Protein AF-A0A7J4RY33-F1 (afdb_monomer_lite)

Sequence (271 aa):
MKLLEIKEVKAIPFYLWEKNADSIEDRLRKVPLKGLIDAKGAPVRVYSEAKIRLETLSPTQVRSLLYTPQPRVYRTLLDNVARLQELFTEAGFDNPLQLTQGYDYVAVVEDEGEELESDWTIIPPVVEENLLPVRGSLKGRIDYQRITRVKPPEITFNSALDEYDFGENHYSIPFPIICDGMHRVFSAFEANVPLNVTYITNVLQGYPYYAHPQPFNRTVVIPTREDAEKPEYAGTAKIHVFAKESEKKLYRLFPGGGIKSGDVRPDAKKT

Radius of gyration: 19.22 Å; chains: 1; bounding box: 59×43×49 Å

Secondary structure (DSSP, 8-state):
-EEEEEEEEEEE-SS-SSTT---HHHHHHHPPPTT-B-TTSPBP-TTTT-EEEEEEEPHHHHHHTTEES--EEEHHHHHHHHHHHHHHHHTTPPPTTS-SSEEEEEEEEEETTEEEEEEEEE-S-EEEEEEEE----TTS---HHHHH----SS----HHHHS----TT-SEEEEEEEEE-HHHHHHHHHHT--EEEEEEES--TT--SSPSPPP-EEPEEES-TTGGGSGGGGGG------SSTTTT--SS---TTSB-SS-PPPPPP--

Foldseek 3Di:
DAFDAKADKDWAAQDDPDPPGGHPLVVLQPQFQPPDADPVRHGDRQCVPKDKDKDKAALVRLQLQLQALQQEDAVVLLVRLVVVQVNCVVVPHDRLFADNTKIWIWIFDADPNDTDTAIFMRDFFAKEFDWAFQPDDPFQARPQCVQVVDDADDADADVVRVPDRRPPPDGTDTDIHGLGDVSSSVSCNVVSHMGIHTYIYPTDPPQDSAATHDRRHRRDYDHDPVSCPDPVNPRSDSDGPPPDPSHPQNQFDDDRSGTRPPDRPPPDPPD

Structure (mmCIF, N/CA/C/O backbone):
data_AF-A0A7J4RY33-F1
#
_entry.id   AF-A0A7J4RY33-F1
#
loop_
_atom_site.group_PDB
_atom_site.id
_atom_site.type_symbol
_atom_site.label_atom_id
_atom_site.label_alt_id
_atom_site.label_comp_id
_atom_site.label_asym_id
_atom_site.label_entity_id
_atom_site.label_seq_id
_atom_site.pdbx_PDB_ins_code
_atom_site.Cartn_x
_atom_site.Cartn_y
_atom_site.Cartn_z
_atom_site.occupancy
_atom_site.B_iso_or_equiv
_atom_site.auth_seq_id
_atom_site.auth_comp_id
_atom_site.auth_asym_id
_atom_site.auth_atom_id
_atom_site.pdbx_PDB_model_num
ATOM 1 N N . MET A 1 1 ? 13.835 9.348 -10.453 1.00 73.06 1 MET A N 1
ATOM 2 C CA . MET A 1 1 ? 13.998 8.243 -9.489 1.00 73.06 1 MET A CA 1
ATOM 3 C C . MET A 1 1 ? 13.776 6.869 -10.125 1.00 73.06 1 MET A C 1
ATOM 5 O O . MET A 1 1 ? 12.642 6.517 -10.452 1.00 73.06 1 MET A O 1
ATOM 9 N N . LYS A 1 2 ? 14.855 6.098 -10.276 1.00 81.31 2 LYS A N 1
ATOM 10 C CA . LYS A 1 2 ? 14.900 4.714 -10.778 1.00 81.31 2 LYS A CA 1
ATOM 11 C C . LYS A 1 2 ? 15.519 3.812 -9.707 1.00 81.31 2 LYS A C 1
ATOM 13 O O . LYS A 1 2 ? 16.538 4.175 -9.138 1.00 81.31 2 LYS A O 1
ATOM 18 N N . LEU A 1 3 ? 14.920 2.656 -9.419 1.00 83.88 3 LEU A N 1
ATOM 19 C CA . LEU A 1 3 ? 15.453 1.710 -8.429 1.00 83.88 3 LEU A CA 1
ATOM 20 C C . LEU A 1 3 ? 16.594 0.877 -9.035 1.00 83.88 3 LEU A C 1
ATOM 22 O O . LEU A 1 3 ? 16.388 0.203 -10.047 1.00 83.88 3 LEU A O 1
ATOM 26 N N . LEU A 1 4 ? 17.775 0.920 -8.418 1.00 87.50 4 LEU A N 1
ATOM 27 C CA . LEU A 1 4 ? 18.973 0.229 -8.898 1.00 87.50 4 LEU A CA 1
ATOM 28 C C . LEU A 1 4 ? 19.210 -1.091 -8.159 1.00 87.50 4 LEU A C 1
ATOM 30 O O . LEU A 1 4 ? 19.328 -2.132 -8.809 1.00 87.50 4 LEU A O 1
ATOM 34 N N . GLU A 1 5 ? 19.226 -1.037 -6.824 1.00 91.19 5 GLU A N 1
ATOM 35 C CA . GLU A 1 5 ? 19.652 -2.121 -5.929 1.00 91.19 5 GLU A CA 1
ATOM 36 C C . GLU A 1 5 ? 18.852 -2.095 -4.610 1.00 91.19 5 GLU A C 1
ATOM 38 O O . GLU A 1 5 ? 18.313 -1.056 -4.213 1.00 91.19 5 GLU A O 1
ATOM 43 N N . ILE A 1 6 ? 18.796 -3.239 -3.920 1.00 90.81 6 ILE A N 1
ATOM 44 C CA . ILE A 1 6 ? 18.373 -3.345 -2.518 1.00 90.81 6 ILE A CA 1
ATOM 45 C C . ILE A 1 6 ? 19.510 -3.922 -1.664 1.00 90.81 6 ILE A C 1
ATOM 47 O O . ILE A 1 6 ? 20.179 -4.871 -2.067 1.00 90.81 6 ILE A O 1
ATOM 51 N N . LYS A 1 7 ? 19.701 -3.371 -0.467 1.00 90.06 7 LYS A N 1
ATOM 52 C CA . LYS A 1 7 ? 20.707 -3.772 0.523 1.00 90.06 7 LYS A CA 1
ATOM 53 C C . LYS A 1 7 ? 20.051 -3.972 1.893 1.00 90.06 7 LYS A C 1
ATOM 55 O O . LYS A 1 7 ? 18.914 -3.559 2.110 1.00 90.06 7 LYS A O 1
ATOM 60 N N . GLU A 1 8 ? 20.780 -4.605 2.814 1.00 83.25 8 GLU A N 1
ATOM 61 C CA . GLU A 1 8 ? 20.444 -4.686 4.251 1.00 83.25 8 GLU A CA 1
ATOM 62 C C . GLU A 1 8 ? 19.003 -5.127 4.555 1.00 83.25 8 GLU A C 1
ATOM 64 O O . GLU A 1 8 ? 18.292 -4.541 5.371 1.00 83.25 8 GLU A O 1
ATOM 69 N N . VAL A 1 9 ? 18.553 -6.182 3.877 1.00 85.31 9 VAL A N 1
ATOM 70 C CA . VAL A 1 9 ? 17.167 -6.635 3.979 1.00 85.31 9 VAL A CA 1
ATOM 71 C C . VAL A 1 9 ? 16.926 -7.365 5.307 1.00 85.31 9 VAL A C 1
ATOM 73 O O . VAL A 1 9 ? 17.491 -8.429 5.570 1.00 85.31 9 VAL A O 1
ATOM 76 N N . LYS A 1 10 ? 16.036 -6.820 6.137 1.00 90.69 10 LYS A N 1
ATOM 77 C CA . LYS A 1 10 ? 15.597 -7.381 7.417 1.00 90.69 10 LYS A CA 1
ATOM 78 C C . LYS A 1 10 ? 14.123 -7.765 7.348 1.00 90.69 10 LYS A C 1
ATOM 80 O O . LYS A 1 10 ? 13.252 -6.908 7.223 1.00 90.69 10 LYS A O 1
ATOM 85 N N . ALA A 1 11 ? 13.835 -9.053 7.506 1.00 91.94 11 ALA A N 1
ATOM 86 C CA . ALA A 1 11 ? 12.466 -9.551 7.591 1.00 91.94 11 ALA A CA 1
ATOM 87 C C . ALA A 1 11 ? 11.744 -9.061 8.861 1.00 91.94 11 ALA A C 1
ATOM 89 O O . ALA A 1 11 ? 12.319 -9.014 9.951 1.00 91.94 11 ALA A O 1
ATOM 90 N N . ILE A 1 12 ? 10.461 -8.740 8.712 1.00 90.56 12 ILE A N 1
ATOM 91 C CA . ILE A 1 12 ? 9.550 -8.308 9.772 1.00 90.56 12 ILE A CA 1
ATOM 92 C C . ILE A 1 12 ? 8.365 -9.273 9.773 1.00 90.56 12 ILE A C 1
ATOM 94 O O . ILE A 1 12 ? 7.535 -9.202 8.860 1.00 90.56 12 ILE A O 1
ATOM 98 N N . PRO A 1 13 ? 8.231 -10.159 10.768 1.00 92.12 13 PRO A N 1
ATOM 99 C CA . PRO A 1 13 ? 7.142 -11.123 10.780 1.00 92.12 13 PRO A CA 1
ATOM 100 C C . PRO A 1 13 ? 5.781 -10.416 10.794 1.00 92.12 13 PRO A C 1
ATOM 102 O O . PRO A 1 13 ? 5.622 -9.320 11.343 1.00 92.12 13 PRO A O 1
ATOM 105 N N . PHE A 1 14 ? 4.774 -11.046 10.188 1.00 87.56 14 PHE A N 1
ATOM 106 C CA . PHE A 1 14 ? 3.432 -10.467 10.164 1.00 87.56 14 PHE A CA 1
ATOM 107 C C . PHE A 1 14 ? 2.796 -10.460 11.563 1.00 87.56 14 PHE A C 1
ATOM 109 O O . PHE A 1 14 ? 2.344 -9.416 12.034 1.00 87.56 14 PHE A O 1
ATOM 116 N N . TYR A 1 15 ? 2.824 -11.615 12.233 1.00 86.81 15 TYR A N 1
ATOM 117 C CA . TYR A 1 15 ? 2.378 -11.798 13.614 1.00 86.81 15 TYR A CA 1
ATOM 118 C C . TYR A 1 15 ? 3.550 -12.175 14.507 1.00 86.81 15 TYR A C 1
ATOM 120 O O . TYR A 1 15 ? 4.522 -12.779 14.055 1.00 86.81 15 TYR A O 1
ATOM 128 N N . LEU A 1 16 ? 3.411 -11.889 15.798 1.00 79.75 16 LEU A N 1
ATOM 129 C CA . LEU A 1 16 ? 4.335 -12.370 16.812 1.00 79.75 16 LEU A CA 1
ATOM 130 C C . LEU A 1 16 ? 3.622 -13.227 17.833 1.00 79.75 16 LEU A C 1
ATOM 132 O O . LEU A 1 16 ? 2.518 -12.919 18.274 1.00 79.75 16 LEU A O 1
ATOM 136 N N . TRP A 1 17 ? 4.324 -14.273 18.245 1.00 67.06 17 TRP A N 1
ATOM 137 C CA . TRP A 1 17 ? 3.935 -15.120 19.364 1.00 67.06 17 TRP A CA 1
ATOM 138 C C . TRP A 1 17 ? 4.508 -14.592 20.690 1.00 67.06 17 TRP A C 1
ATOM 140 O O . TRP A 1 17 ? 3.987 -14.902 21.759 1.00 67.06 17 TRP A O 1
ATOM 150 N N . GLU A 1 18 ? 5.548 -13.753 20.629 1.00 65.69 18 GLU A N 1
ATOM 151 C CA . GLU A 1 18 ? 6.255 -13.211 21.790 1.00 65.69 18 GLU A CA 1
ATOM 152 C C . GLU A 1 18 ? 5.880 -11.748 22.063 1.00 65.69 18 GLU A C 1
ATOM 154 O O . GLU A 1 18 ? 5.888 -10.895 21.172 1.00 65.69 18 GLU A O 1
ATOM 159 N N . LYS A 1 19 ? 5.582 -11.433 23.331 1.00 56.50 19 LYS A N 1
ATOM 160 C CA . LYS A 1 19 ? 5.404 -10.050 23.792 1.00 56.50 19 LYS A CA 1
ATOM 161 C C . LYS A 1 19 ? 6.750 -9.321 23.673 1.00 56.50 19 LYS A C 1
ATOM 163 O O . LYS A 1 19 ? 7.703 -9.754 24.310 1.00 56.50 19 LYS A O 1
ATOM 168 N N . ASN A 1 20 ? 6.787 -8.201 22.940 1.00 59.03 20 ASN A N 1
ATOM 169 C CA . ASN A 1 20 ? 7.908 -7.248 22.753 1.00 59.03 20 ASN A CA 1
ATOM 170 C C . ASN A 1 20 ? 8.747 -7.366 21.468 1.00 59.03 20 ASN A C 1
ATOM 172 O O . ASN A 1 20 ? 9.688 -6.590 21.312 1.00 59.03 20 ASN A O 1
ATOM 176 N N . ALA A 1 21 ? 8.426 -8.266 20.542 1.00 71.19 21 ALA A N 1
ATOM 177 C CA . ALA A 1 21 ? 9.075 -8.260 19.234 1.00 71.19 21 ALA A CA 1
ATOM 178 C C . ALA A 1 21 ? 8.397 -7.262 18.265 1.00 71.19 21 ALA A C 1
ATOM 180 O O . ALA A 1 21 ? 7.297 -6.766 18.514 1.00 71.19 21 ALA A O 1
ATOM 181 N N . ASP A 1 22 ? 9.078 -6.951 17.166 1.00 84.50 22 ASP A N 1
ATOM 182 C CA . ASP A 1 22 ? 8.652 -6.008 16.128 1.00 84.50 22 ASP A CA 1
ATOM 183 C C . ASP A 1 22 ? 7.932 -6.746 14.981 1.00 84.50 22 ASP A C 1
ATOM 185 O O . ASP A 1 22 ? 8.533 -7.604 14.333 1.00 84.50 22 ASP A O 1
ATOM 189 N N . SER A 1 23 ? 6.645 -6.456 14.754 1.00 89.50 23 SER A N 1
ATOM 190 C CA . SER A 1 23 ? 5.831 -7.054 13.679 1.00 89.50 23 SER A CA 1
ATOM 191 C C . SER A 1 23 ? 5.113 -6.019 12.835 1.00 89.50 23 SER A C 1
ATOM 193 O O . SER A 1 23 ? 4.920 -4.877 13.253 1.00 89.50 23 SER A O 1
ATOM 195 N N . ILE A 1 24 ? 4.628 -6.441 11.662 1.00 87.75 24 ILE A N 1
ATOM 196 C CA . ILE A 1 24 ? 3.750 -5.597 10.840 1.00 87.75 24 ILE A CA 1
ATOM 197 C C . ILE A 1 24 ? 2.531 -5.153 11.655 1.00 87.75 24 ILE A C 1
ATOM 199 O O . ILE A 1 24 ? 2.198 -3.969 11.654 1.00 87.75 24 ILE A O 1
ATOM 203 N N . GLU A 1 25 ? 1.880 -6.074 12.367 1.00 88.12 25 GLU A N 1
ATOM 204 C CA . GLU A 1 25 ? 0.709 -5.756 13.182 1.00 88.12 25 GLU A CA 1
ATOM 205 C C . GLU A 1 25 ? 1.020 -4.696 14.252 1.00 88.12 25 GLU A C 1
ATOM 207 O O . GLU A 1 25 ? 0.320 -3.685 14.347 1.00 88.12 25 GLU A O 1
ATOM 212 N N . ASP A 1 26 ? 2.089 -4.889 15.026 1.00 85.88 26 ASP A N 1
ATOM 213 C CA . ASP A 1 26 ? 2.492 -3.973 16.093 1.00 85.88 26 ASP A CA 1
ATOM 214 C C . ASP A 1 26 ? 2.869 -2.586 15.539 1.00 85.88 26 ASP A C 1
ATOM 216 O O . ASP A 1 26 ? 2.395 -1.557 16.038 1.00 85.88 26 ASP A O 1
ATOM 220 N N . ARG A 1 27 ? 3.625 -2.542 14.432 1.00 86.31 27 ARG A N 1
ATOM 221 C CA . ARG A 1 27 ? 3.941 -1.297 13.715 1.00 86.31 27 ARG A CA 1
ATOM 222 C C . ARG A 1 27 ? 2.676 -0.576 13.260 1.00 86.31 27 ARG A C 1
ATOM 224 O O . ARG A 1 27 ? 2.564 0.634 13.454 1.00 86.31 27 ARG A O 1
ATOM 231 N N . LEU A 1 28 ? 1.705 -1.293 12.688 1.00 84.31 28 LEU A N 1
ATOM 232 C CA . LEU A 1 28 ? 0.436 -0.707 12.251 1.00 84.31 28 LEU A CA 1
ATOM 233 C C . LEU A 1 28 ? -0.358 -0.136 13.430 1.00 84.31 28 LEU A C 1
ATOM 235 O O . LEU A 1 28 ? -0.793 1.014 13.358 1.00 84.31 28 LEU A O 1
ATOM 239 N N . ARG A 1 29 ? -0.488 -0.871 14.540 1.00 85.94 29 ARG A N 1
ATOM 240 C CA . ARG A 1 29 ? -1.213 -0.410 15.741 1.00 85.94 29 ARG A CA 1
ATOM 241 C C . ARG A 1 29 ? -0.626 0.865 16.347 1.00 85.94 29 ARG A C 1
ATOM 243 O O . ARG A 1 29 ? -1.361 1.658 16.935 1.00 85.94 29 ARG A O 1
ATOM 250 N N . LYS A 1 30 ? 0.681 1.090 16.195 1.00 83.25 30 LYS A N 1
ATOM 251 C CA . LYS A 1 30 ? 1.384 2.273 16.717 1.00 83.25 30 LYS A CA 1
ATOM 252 C C . LYS A 1 30 ? 1.229 3.522 15.850 1.00 83.25 30 LYS A C 1
ATOM 254 O O . LYS A 1 30 ? 1.508 4.614 16.350 1.00 83.25 30 LYS A O 1
ATOM 259 N N . VAL A 1 31 ? 0.778 3.392 14.600 1.00 75.00 31 VAL A N 1
ATOM 260 C CA . VAL A 1 31 ? 0.714 4.507 13.642 1.00 75.00 31 VAL A CA 1
ATOM 261 C C . VAL A 1 31 ? -0.324 5.548 14.079 1.00 75.00 31 VAL A C 1
ATOM 263 O O . VAL A 1 31 ? -1.519 5.237 14.124 1.00 75.00 31 VAL A O 1
ATOM 266 N N . PRO A 1 32 ? 0.096 6.793 14.377 1.00 71.75 32 PRO A N 1
ATOM 267 C CA . PRO A 1 32 ? -0.830 7.864 14.703 1.00 71.75 32 PRO A CA 1
ATOM 268 C C . PRO A 1 32 ? -1.400 8.518 13.437 1.00 71.75 32 PRO A C 1
ATOM 270 O O . PRO A 1 32 ? -0.729 8.632 12.409 1.00 71.75 32 PRO A O 1
ATOM 273 N N . LEU A 1 33 ? -2.615 9.048 13.541 1.00 67.69 33 LEU A N 1
ATOM 274 C CA . LEU A 1 33 ? -3.148 10.008 12.586 1.00 67.69 33 LEU A CA 1
ATOM 275 C C . LEU A 1 33 ? -2.457 11.358 12.789 1.00 67.69 33 LEU A C 1
ATOM 277 O O . LEU A 1 33 ? -2.572 11.997 13.836 1.00 67.69 33 LEU A O 1
ATOM 281 N N . LYS A 1 34 ? -1.725 11.807 11.767 1.00 64.81 34 LYS A N 1
ATOM 282 C CA . LYS A 1 34 ? -0.996 13.083 11.781 1.00 64.81 34 LYS A CA 1
ATOM 283 C C . LYS A 1 34 ? -1.942 14.241 12.104 1.00 64.81 34 LYS A C 1
ATOM 285 O O . LYS A 1 34 ? -2.931 14.455 11.407 1.00 64.81 34 LYS A O 1
ATOM 290 N N . GLY A 1 35 ? -1.572 15.021 13.118 1.00 65.25 35 GLY A N 1
ATOM 291 C CA . GLY A 1 35 ? -2.291 16.230 13.519 1.00 65.25 35 GLY A CA 1
ATOM 292 C C . GLY A 1 35 ? -3.606 15.977 14.255 1.00 65.25 35 GLY A C 1
ATOM 293 O O . GLY A 1 35 ? -4.314 16.940 14.530 1.00 65.25 35 GLY A O 1
ATOM 294 N N . LEU A 1 36 ? -3.931 14.720 14.577 1.00 62.66 36 LEU A N 1
ATOM 295 C CA . LEU A 1 36 ? -5.138 14.378 15.311 1.00 62.66 36 LEU A CA 1
ATOM 296 C C . LEU A 1 36 ? -4.797 13.817 16.695 1.00 62.66 36 LEU A C 1
ATOM 298 O O . LEU A 1 36 ? -4.132 12.787 16.829 1.00 62.66 36 LEU A O 1
ATOM 302 N N . ILE A 1 37 ? -5.298 14.503 17.717 1.00 77.75 37 ILE A N 1
ATOM 303 C CA . ILE A 1 37 ? -5.207 14.113 19.124 1.00 77.75 37 ILE A CA 1
ATOM 304 C C . ILE A 1 37 ? -6.611 13.878 19.685 1.00 77.75 37 ILE A C 1
ATOM 306 O O . ILE A 1 37 ? -7.577 14.490 19.228 1.00 77.75 37 ILE A O 1
ATOM 310 N N . ASP A 1 38 ? -6.729 12.973 20.649 1.00 78.44 38 ASP A N 1
ATOM 311 C CA . ASP A 1 38 ? -7.979 1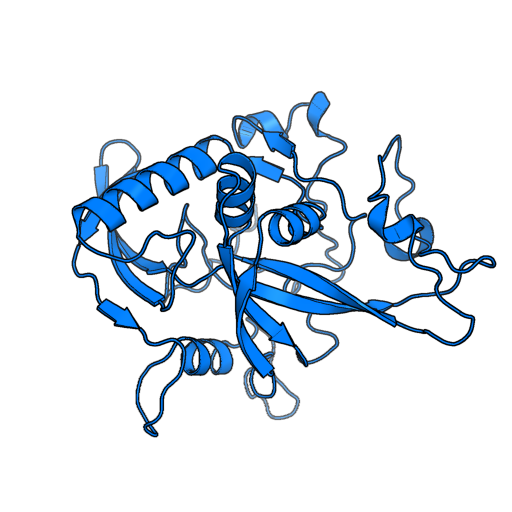2.698 21.350 1.00 78.44 38 ASP A CA 1
ATOM 312 C C . ASP A 1 38 ? -8.280 13.754 22.434 1.00 78.44 38 ASP A C 1
ATOM 314 O O . ASP A 1 38 ? -7.520 14.700 22.656 1.00 78.44 38 ASP A O 1
ATOM 318 N N . ALA A 1 39 ? -9.397 13.587 23.148 1.00 78.19 39 ALA A N 1
ATOM 319 C CA . ALA A 1 39 ? -9.805 14.489 24.230 1.00 78.19 39 ALA A CA 1
ATOM 320 C C . ALA A 1 39 ? -8.808 14.555 25.407 1.00 78.19 39 ALA A C 1
ATOM 322 O O . ALA A 1 39 ? -8.904 15.455 26.239 1.00 78.19 39 ALA A O 1
ATOM 323 N N . LYS A 1 40 ? -7.866 13.609 25.495 1.00 87.00 40 LYS A N 1
ATOM 324 C CA . LYS A 1 40 ? -6.805 13.551 26.508 1.00 87.00 40 LYS A CA 1
ATOM 325 C C . LYS A 1 40 ? -5.468 14.079 25.976 1.00 87.00 40 LYS A C 1
ATOM 327 O O . LYS A 1 40 ? -4.478 14.052 26.702 1.00 87.00 40 LYS A O 1
ATOM 332 N N . GLY A 1 41 ? -5.423 14.544 24.727 1.00 81.44 41 GLY A N 1
ATOM 333 C CA . GLY A 1 41 ? -4.209 15.014 24.066 1.00 81.44 41 GLY A CA 1
ATOM 334 C C . GLY A 1 41 ? -3.306 13.899 23.529 1.00 81.44 41 GLY A C 1
ATOM 335 O O . GLY A 1 41 ? -2.191 14.187 23.098 1.00 81.44 41 GLY A O 1
ATOM 336 N N . ALA A 1 42 ? -3.750 12.638 23.533 1.00 82.44 42 ALA A N 1
ATOM 337 C CA . ALA A 1 42 ? -2.975 11.525 22.996 1.00 82.44 42 ALA A CA 1
ATOM 338 C C . ALA A 1 42 ? -3.171 11.394 21.472 1.00 82.44 42 ALA A C 1
ATOM 340 O O . ALA A 1 42 ? -4.270 11.648 20.978 1.00 82.44 42 ALA A O 1
ATOM 341 N N . PRO A 1 43 ? -2.150 10.973 20.698 1.00 78.00 43 PRO A N 1
ATOM 342 C CA . PRO A 1 43 ? -2.305 10.745 19.262 1.00 78.00 43 PRO A CA 1
ATOM 343 C C . PRO A 1 43 ? -3.365 9.679 18.959 1.00 78.00 43 PRO A C 1
ATOM 345 O O . PRO A 1 43 ? -3.326 8.584 19.526 1.00 78.00 43 PRO A O 1
ATOM 348 N N . VAL A 1 44 ? -4.275 9.961 18.024 1.00 76.56 44 VAL A N 1
ATOM 349 C CA . VAL A 1 44 ? -5.297 8.987 17.605 1.00 76.56 44 VAL A CA 1
ATOM 350 C C . VAL A 1 44 ? -4.652 7.885 16.766 1.00 76.56 44 VAL A C 1
ATOM 352 O O . VAL A 1 44 ? -3.988 8.174 15.775 1.00 76.56 44 VAL A O 1
ATOM 355 N N . ARG A 1 45 ? -4.866 6.616 17.129 1.00 81.06 45 ARG A N 1
ATOM 356 C CA . ARG A 1 45 ? -4.335 5.435 16.423 1.00 81.06 45 ARG A CA 1
ATOM 357 C C . ARG A 1 45 ? -5.485 4.585 15.885 1.00 81.06 45 ARG A C 1
ATOM 359 O O . ARG A 1 45 ? -6.108 3.844 16.635 1.00 81.06 45 ARG A O 1
ATOM 366 N N . VAL A 1 46 ? -5.768 4.681 14.587 1.00 80.06 46 VAL A N 1
ATOM 367 C CA . VAL A 1 46 ? -6.964 4.061 13.967 1.00 80.06 46 VAL A CA 1
ATOM 368 C C . VAL A 1 46 ? -6.990 2.541 14.005 1.00 80.06 46 VAL A C 1
ATOM 370 O O . VAL A 1 46 ? -8.067 1.948 13.952 1.00 80.06 46 VAL A O 1
ATOM 373 N N . TYR A 1 47 ? -5.820 1.916 14.111 1.00 86.00 47 TYR A N 1
ATOM 374 C CA . TYR A 1 47 ? -5.699 0.467 14.126 1.00 86.00 47 TYR A CA 1
ATOM 375 C C . TYR A 1 47 ? -5.534 -0.120 15.529 1.00 86.00 47 TYR A C 1
ATOM 377 O O . TYR A 1 47 ? -5.347 -1.327 15.628 1.00 86.00 47 TYR A O 1
ATOM 385 N N . SER A 1 48 ? -5.601 0.676 16.608 1.00 87.75 48 SER A N 1
ATOM 386 C CA . SER A 1 48 ? -5.319 0.175 17.965 1.00 87.75 48 SER A CA 1
ATOM 387 C C . SER A 1 48 ? -6.183 -1.034 18.338 1.00 87.75 48 SER A C 1
ATOM 389 O O . SER A 1 48 ? -5.648 -2.005 18.859 1.00 87.75 48 SER A O 1
ATOM 391 N N . GLU A 1 49 ? -7.462 -1.018 17.944 1.00 91.50 49 GLU A N 1
ATOM 392 C CA . GLU A 1 49 ? -8.453 -2.084 18.183 1.00 91.50 49 GLU A CA 1
ATOM 393 C C . GLU A 1 49 ? -8.884 -2.823 16.899 1.00 91.50 49 GLU A C 1
ATOM 395 O O . GLU A 1 49 ? -9.829 -3.619 16.902 1.00 91.50 49 GLU A O 1
ATOM 400 N N . ALA A 1 50 ? -8.220 -2.553 15.771 1.00 91.44 50 ALA A N 1
ATOM 401 C CA . ALA A 1 50 ? -8.572 -3.178 14.502 1.00 91.44 50 ALA A CA 1
ATOM 402 C C . ALA A 1 50 ? -8.178 -4.662 14.491 1.00 91.44 50 ALA A C 1
ATOM 404 O O . ALA A 1 50 ? -7.220 -5.080 15.153 1.00 91.44 50 ALA A O 1
ATOM 405 N N . LYS A 1 51 ? -8.895 -5.466 13.703 1.00 94.94 51 LYS A N 1
ATOM 406 C CA . LYS A 1 51 ? -8.496 -6.841 13.384 1.00 94.94 51 LYS A CA 1
ATOM 407 C C . LYS A 1 51 ? -7.649 -6.799 12.119 1.00 94.94 51 LYS A C 1
ATOM 409 O O . LYS A 1 51 ? -8.173 -6.495 11.049 1.00 94.94 51 LYS A O 1
ATOM 414 N N . ILE A 1 52 ? -6.360 -7.085 12.257 1.00 93.00 52 ILE A N 1
ATOM 415 C CA . ILE A 1 52 ? -5.378 -7.063 11.171 1.00 93.00 52 ILE A CA 1
ATOM 416 C C . ILE A 1 52 ? -5.047 -8.509 10.824 1.00 93.00 52 ILE A C 1
ATOM 418 O O . ILE A 1 52 ? -4.725 -9.289 11.720 1.00 93.00 52 ILE A O 1
ATOM 422 N N . ARG A 1 53 ? -5.131 -8.873 9.543 1.00 95.81 53 ARG A N 1
ATOM 423 C CA . ARG A 1 53 ? -4.759 -10.207 9.080 1.00 95.81 53 ARG A CA 1
ATOM 424 C C . ARG A 1 53 ? -4.020 -10.205 7.753 1.00 95.81 53 ARG A C 1
ATOM 426 O O . ARG A 1 53 ? -4.224 -9.318 6.932 1.00 95.81 53 ARG A O 1
ATOM 433 N N . LEU A 1 54 ? -3.191 -11.220 7.541 1.00 96.00 54 LEU A N 1
ATOM 434 C CA . LEU A 1 54 ? -2.626 -11.533 6.234 1.00 96.00 54 LEU A CA 1
ATOM 435 C C . LEU A 1 54 ? -3.617 -12.408 5.465 1.00 96.00 54 LEU A C 1
ATOM 437 O O . LEU A 1 54 ? -4.070 -13.426 5.987 1.00 96.00 54 LEU A O 1
ATOM 441 N N . GLU A 1 55 ? -3.953 -12.017 4.242 1.00 96.69 55 GLU A N 1
ATOM 442 C CA . GLU A 1 55 ? -4.901 -12.739 3.395 1.00 96.69 55 GLU A CA 1
ATOM 443 C C . GLU A 1 55 ? -4.326 -12.929 1.990 1.00 96.69 55 GLU A C 1
ATOM 445 O O . GLU A 1 55 ? -3.788 -11.990 1.407 1.00 96.69 55 GLU A O 1
ATOM 450 N N . THR A 1 56 ? -4.445 -14.136 1.435 1.00 97.50 56 THR A N 1
ATOM 451 C CA . THR A 1 56 ? -4.085 -14.420 0.040 1.00 97.50 56 THR A CA 1
ATOM 452 C C . THR A 1 56 ? -5.323 -14.293 -0.833 1.00 97.50 56 THR A C 1
ATOM 454 O O . THR A 1 56 ? -6.273 -15.064 -0.703 1.00 97.50 56 THR A O 1
ATOM 457 N N . LEU A 1 57 ? -5.305 -13.333 -1.749 1.00 97.12 57 LEU A N 1
ATOM 458 C CA . LEU A 1 57 ? -6.372 -13.097 -2.708 1.00 97.12 57 LEU A CA 1
ATOM 459 C C . LEU A 1 57 ? -6.117 -13.881 -3.992 1.00 97.12 57 LEU A C 1
ATOM 461 O O . LEU A 1 57 ? -5.035 -13.809 -4.574 1.00 97.12 57 LEU A O 1
ATOM 465 N N . SER A 1 58 ? -7.140 -14.585 -4.473 1.00 97.56 58 SER A N 1
ATOM 466 C CA . SER A 1 58 ? -7.152 -15.174 -5.816 1.00 97.56 58 SER A CA 1
ATOM 467 C C . SER A 1 58 ? -7.156 -14.090 -6.908 1.00 97.56 58 SER A C 1
ATOM 469 O O . SER A 1 58 ? -7.603 -12.969 -6.651 1.00 97.56 58 SER A O 1
ATOM 471 N N . PRO A 1 59 ? -6.766 -14.403 -8.159 1.00 96.94 59 PRO A N 1
ATOM 472 C CA . PRO A 1 59 ? -6.829 -13.441 -9.266 1.00 96.94 59 PRO A CA 1
ATOM 473 C C . PRO A 1 59 ? -8.213 -12.795 -9.461 1.00 96.94 59 PRO A C 1
ATOM 475 O O . PRO A 1 59 ? -8.321 -11.611 -9.789 1.00 96.94 59 PRO A O 1
ATOM 478 N N . THR A 1 60 ? -9.292 -13.538 -9.197 1.00 94.19 60 THR A N 1
ATOM 479 C CA . THR A 1 60 ? -10.666 -13.012 -9.229 1.00 94.19 60 THR A CA 1
ATOM 480 C C . THR A 1 60 ? -10.906 -11.969 -8.134 1.00 94.19 60 THR A C 1
ATOM 482 O O . THR A 1 60 ? -11.479 -10.917 -8.411 1.00 94.19 60 THR A O 1
ATOM 485 N N . GLN A 1 61 ? -10.425 -12.210 -6.911 1.00 94.62 61 GLN A N 1
ATOM 486 C CA . GLN A 1 61 ? -10.516 -11.243 -5.808 1.00 94.62 61 GLN A CA 1
ATOM 487 C C . GLN A 1 61 ? -9.608 -10.023 -6.034 1.00 94.62 61 GLN A C 1
ATOM 489 O O . GLN A 1 61 ? -9.996 -8.896 -5.733 1.00 94.62 61 GLN A O 1
ATOM 494 N N . VAL A 1 62 ? -8.425 -10.202 -6.629 1.00 94.88 62 VAL A N 1
ATOM 495 C CA . VAL A 1 62 ? -7.559 -9.077 -7.028 1.00 94.88 62 VAL A CA 1
ATOM 496 C C . VAL A 1 62 ? -8.284 -8.178 -8.035 1.00 94.88 62 VAL A C 1
ATOM 498 O O . VAL A 1 62 ? -8.281 -6.955 -7.892 1.00 94.88 62 VAL A O 1
ATOM 501 N N . ARG A 1 63 ? -8.984 -8.766 -9.014 1.00 90.88 63 ARG A N 1
ATOM 502 C CA . ARG A 1 63 ? -9.777 -8.018 -10.001 1.00 90.88 63 ARG A CA 1
ATOM 503 C C . ARG A 1 63 ? -10.868 -7.158 -9.356 1.00 90.88 63 ARG A C 1
ATOM 505 O O . ARG A 1 63 ? -11.092 -6.045 -9.828 1.00 90.88 63 ARG A O 1
ATOM 512 N N . SER A 1 64 ? -11.530 -7.624 -8.292 1.00 88.06 64 SER A N 1
ATOM 513 C CA . SER A 1 64 ? -12.556 -6.816 -7.613 1.00 88.06 64 SER A CA 1
ATOM 514 C C . SER A 1 64 ? -11.980 -5.586 -6.909 1.00 88.06 64 SER A C 1
ATOM 516 O O . SER A 1 64 ? -12.674 -4.579 -6.793 1.00 88.06 64 SER A O 1
ATOM 518 N N . LEU A 1 65 ? -10.703 -5.620 -6.511 1.00 89.00 65 LEU A N 1
ATOM 519 C CA . LEU A 1 65 ? -10.030 -4.479 -5.883 1.00 89.00 65 LEU A CA 1
ATOM 520 C C . LEU A 1 65 ? -9.654 -3.357 -6.869 1.00 89.00 65 LEU A C 1
ATOM 522 O O . LEU A 1 65 ? -9.320 -2.255 -6.441 1.00 89.00 65 LEU A O 1
ATOM 526 N N . LEU A 1 66 ? -9.736 -3.592 -8.184 1.00 86.62 66 LEU A N 1
ATOM 527 C CA . LEU A 1 66 ? -9.459 -2.562 -9.198 1.00 86.62 66 LEU A CA 1
ATOM 528 C C . LEU A 1 66 ? -10.507 -1.451 -9.245 1.00 86.62 66 LEU A C 1
ATOM 530 O O . LEU A 1 66 ? -10.325 -0.459 -9.946 1.00 86.62 66 LEU A O 1
ATOM 534 N N . TYR A 1 67 ? -11.624 -1.619 -8.549 1.00 82.50 67 TYR A N 1
ATOM 535 C CA . TYR A 1 67 ? -12.612 -0.570 -8.385 1.00 82.50 67 TYR A CA 1
ATOM 536 C C . TYR A 1 67 ? -12.278 0.190 -7.113 1.00 82.50 67 TYR A C 1
ATOM 538 O O . TYR A 1 67 ? -12.506 -0.288 -6.006 1.00 82.50 67 TYR A O 1
ATOM 546 N N . THR A 1 68 ? -11.694 1.371 -7.279 1.00 77.81 68 THR A N 1
ATOM 547 C CA . THR A 1 68 ? -11.053 2.116 -6.191 1.00 77.81 68 THR A CA 1
ATOM 548 C C . THR A 1 68 ? -11.334 3.612 -6.325 1.00 77.81 68 THR A C 1
ATOM 550 O O . THR A 1 68 ? -11.490 4.115 -7.441 1.00 77.81 68 THR A O 1
ATOM 553 N N . PRO A 1 69 ? -11.359 4.373 -5.213 1.00 68.25 69 PRO A N 1
ATOM 554 C CA . PRO A 1 69 ? -11.404 5.833 -5.265 1.00 68.25 69 PRO A CA 1
ATOM 555 C C . PRO A 1 69 ? -10.136 6.457 -5.878 1.00 68.25 69 PRO A C 1
ATOM 557 O O . PRO A 1 69 ? -10.102 7.662 -6.124 1.00 68.25 69 PRO A O 1
ATOM 560 N N . GLN A 1 70 ? -9.081 5.668 -6.123 1.00 71.50 70 GLN A N 1
ATOM 561 C CA . GLN A 1 70 ? -7.875 6.091 -6.838 1.00 71.50 70 GLN A CA 1
ATOM 562 C C . GLN A 1 70 ? -7.721 5.317 -8.145 1.00 71.50 70 GLN A C 1
ATOM 564 O O . GLN A 1 70 ? -6.884 4.418 -8.239 1.00 71.50 70 GLN A O 1
ATOM 569 N N . PRO A 1 71 ? -8.490 5.659 -9.186 1.00 76.44 71 PRO A N 1
ATOM 570 C CA . PRO A 1 71 ? -8.513 4.874 -10.409 1.00 76.44 71 PRO A CA 1
ATOM 571 C C . PRO A 1 71 ? -7.287 5.111 -11.294 1.00 76.44 71 PRO A C 1
ATOM 573 O O . PRO A 1 71 ? -7.342 4.802 -12.469 1.00 76.44 71 PRO A O 1
ATOM 576 N N . ARG A 1 72 ? -6.186 5.675 -10.792 1.00 83.38 72 ARG A N 1
ATOM 577 C CA . ARG A 1 72 ? -5.003 5.984 -11.601 1.00 83.38 72 ARG A CA 1
ATOM 578 C C . ARG A 1 72 ? -3.792 5.253 -11.052 1.00 83.38 72 ARG A C 1
ATOM 580 O O . ARG A 1 72 ? -3.428 5.457 -9.895 1.00 83.38 72 ARG A O 1
ATOM 587 N N . VAL A 1 73 ? -3.157 4.464 -11.906 1.00 85.25 73 VAL A N 1
ATOM 588 C CA . VAL A 1 73 ? -1.805 3.936 -11.693 1.00 85.25 73 VAL A CA 1
ATOM 589 C C . VAL A 1 73 ? -0.906 4.432 -12.814 1.00 85.25 73 VAL A C 1
ATOM 591 O O . VAL A 1 73 ? -1.351 4.564 -13.954 1.00 85.25 73 VAL A O 1
ATOM 594 N N . TYR A 1 74 ? 0.349 4.732 -12.495 1.00 85.62 74 TYR A N 1
ATOM 595 C CA . TYR A 1 74 ? 1.307 5.206 -13.493 1.00 85.62 74 TYR A CA 1
ATOM 596 C C . TYR A 1 74 ? 2.139 4.040 -14.014 1.00 85.62 74 TYR A C 1
ATOM 598 O O . TYR A 1 74 ? 2.621 3.242 -13.208 1.00 85.62 74 TYR A O 1
ATOM 606 N N . ARG A 1 75 ? 2.332 3.946 -15.335 1.00 88.38 75 ARG A N 1
ATOM 607 C CA . ARG A 1 75 ? 3.128 2.870 -15.950 1.00 88.38 75 ARG A CA 1
ATOM 608 C C . ARG A 1 75 ? 4.543 2.836 -15.379 1.00 88.38 75 ARG A C 1
ATOM 610 O O . ARG A 1 75 ? 4.975 1.781 -14.943 1.00 88.38 75 ARG A O 1
ATOM 617 N N . THR A 1 76 ? 5.172 3.998 -15.213 1.00 81.50 76 THR A N 1
ATOM 618 C CA . THR A 1 76 ? 6.494 4.126 -14.573 1.00 81.50 76 THR A CA 1
ATOM 619 C C . THR A 1 76 ? 6.563 3.512 -13.169 1.00 81.50 76 THR A C 1
ATOM 621 O O . THR A 1 76 ? 7.594 2.982 -12.765 1.00 81.50 76 THR A O 1
ATOM 624 N N . LEU A 1 77 ? 5.466 3.542 -12.404 1.00 84.12 77 LEU A N 1
ATOM 625 C CA . LEU A 1 77 ? 5.406 2.906 -11.087 1.00 84.12 77 LEU A CA 1
ATOM 626 C C . LEU A 1 77 ? 5.150 1.399 -11.167 1.00 84.12 77 LEU A C 1
ATOM 628 O O . LEU A 1 77 ? 5.576 0.681 -10.267 1.00 84.12 77 LEU A O 1
ATOM 632 N N . LEU A 1 78 ? 4.477 0.917 -12.214 1.00 88.31 78 LEU A N 1
ATOM 633 C CA . LEU A 1 78 ? 4.357 -0.518 -12.489 1.00 88.31 78 LEU A CA 1
ATOM 634 C C . LEU A 1 78 ? 5.714 -1.100 -12.901 1.00 88.31 78 LEU A C 1
ATOM 636 O O . LEU A 1 78 ? 6.097 -2.150 -12.395 1.00 88.31 78 LEU A O 1
ATOM 640 N N . ASP A 1 79 ? 6.480 -0.370 -13.712 1.00 86.38 79 ASP A N 1
ATOM 641 C CA . ASP A 1 79 ? 7.841 -0.754 -14.097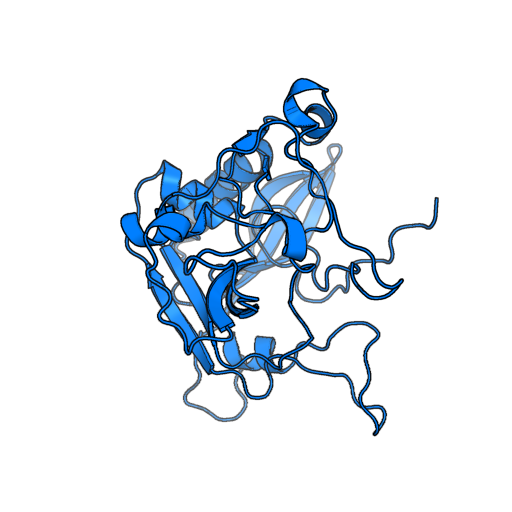 1.00 86.38 79 ASP A CA 1
ATOM 642 C C . ASP A 1 79 ? 8.755 -0.835 -12.861 1.00 86.38 79 ASP A C 1
ATOM 644 O O . ASP A 1 79 ? 9.499 -1.799 -12.693 1.00 86.38 79 ASP A O 1
ATOM 648 N N . ASN A 1 80 ? 8.624 0.108 -11.918 1.00 86.06 80 ASN A N 1
ATOM 649 C CA . ASN A 1 80 ? 9.326 0.037 -10.632 1.00 86.06 80 ASN A CA 1
ATOM 650 C C . ASN A 1 80 ? 8.898 -1.170 -9.784 1.00 86.06 80 ASN A C 1
ATOM 652 O O . ASN A 1 80 ? 9.732 -1.762 -9.105 1.00 86.06 80 ASN A O 1
ATOM 656 N N . VAL A 1 81 ? 7.616 -1.555 -9.807 1.00 89.94 81 VAL A N 1
ATOM 657 C CA . VAL A 1 81 ? 7.145 -2.766 -9.117 1.00 89.94 81 VAL A CA 1
ATOM 658 C C . VAL A 1 81 ? 7.737 -4.023 -9.754 1.00 89.94 81 VAL A C 1
ATOM 660 O O . VAL A 1 81 ? 8.138 -4.922 -9.018 1.00 89.94 81 VAL A O 1
ATOM 663 N N . ALA A 1 82 ? 7.825 -4.090 -11.083 1.00 90.31 82 ALA A N 1
ATOM 664 C CA . ALA A 1 82 ? 8.486 -5.193 -11.778 1.00 90.31 82 ALA A CA 1
ATOM 665 C C . ALA A 1 82 ? 9.978 -5.259 -11.414 1.00 90.31 82 ALA A C 1
ATOM 667 O O . ALA A 1 82 ? 10.458 -6.306 -10.985 1.00 90.31 82 ALA A O 1
ATOM 668 N N . ARG A 1 83 ? 10.682 -4.119 -11.450 1.00 90.31 83 ARG A N 1
ATOM 669 C CA . ARG A 1 83 ? 12.094 -4.044 -11.050 1.00 90.31 83 ARG A CA 1
ATOM 670 C C . ARG A 1 83 ? 12.316 -4.465 -9.597 1.00 90.31 83 ARG A C 1
ATOM 672 O O . ARG A 1 83 ? 13.280 -5.155 -9.287 1.00 90.31 83 ARG A O 1
ATOM 679 N N . LEU A 1 84 ? 11.413 -4.081 -8.698 1.00 89.38 84 LEU A N 1
ATOM 680 C CA . LEU A 1 84 ? 11.469 -4.498 -7.300 1.00 89.38 84 LEU A CA 1
ATOM 681 C C . LEU A 1 84 ? 11.294 -6.015 -7.146 1.00 89.38 84 LEU A C 1
ATOM 683 O O . LEU A 1 84 ? 11.955 -6.613 -6.302 1.00 89.38 84 LEU A O 1
ATOM 687 N N . GLN A 1 85 ? 10.433 -6.645 -7.954 1.00 91.31 85 GLN A N 1
ATOM 688 C CA . GLN A 1 85 ? 10.275 -8.104 -7.952 1.00 91.31 85 GLN A CA 1
ATOM 689 C C . GLN A 1 85 ? 11.550 -8.818 -8.394 1.00 91.31 85 GLN A C 1
ATOM 691 O O . GLN A 1 85 ? 11.937 -9.793 -7.751 1.00 91.31 85 GLN A O 1
ATOM 696 N N . GLU A 1 86 ? 12.210 -8.327 -9.445 1.00 92.19 86 GLU A N 1
ATOM 697 C CA . GLU A 1 86 ? 13.506 -8.850 -9.895 1.00 92.19 86 GLU A CA 1
ATOM 698 C C . GLU A 1 86 ? 14.538 -8.776 -8.768 1.00 92.19 86 GLU A C 1
ATOM 700 O O . GLU A 1 86 ? 15.093 -9.801 -8.385 1.00 92.19 86 GLU A O 1
ATOM 705 N N . LEU A 1 87 ? 14.711 -7.596 -8.165 1.00 91.38 87 LEU A N 1
ATOM 706 C CA . LEU A 1 87 ? 15.691 -7.366 -7.100 1.00 91.38 87 LEU A CA 1
ATOM 707 C C . LEU A 1 87 ? 15.444 -8.230 -5.857 1.00 91.38 87 LEU A C 1
ATOM 709 O O . LEU A 1 87 ? 16.382 -8.797 -5.302 1.00 91.38 87 LEU A O 1
ATOM 713 N N . PHE A 1 88 ? 14.187 -8.372 -5.425 1.00 91.31 88 PHE A N 1
ATOM 714 C CA . PHE A 1 88 ? 13.844 -9.258 -4.307 1.00 91.31 88 PHE A CA 1
ATOM 715 C C . PHE A 1 88 ? 14.134 -10.724 -4.642 1.00 91.31 88 PHE A C 1
ATOM 717 O O . PHE A 1 88 ? 14.658 -11.449 -3.800 1.00 91.31 88 PHE A O 1
ATOM 724 N N . THR A 1 89 ? 13.844 -11.147 -5.875 1.00 91.00 89 THR A N 1
ATOM 725 C CA . THR A 1 89 ? 14.103 -12.518 -6.333 1.00 91.00 89 THR A CA 1
ATOM 726 C C . THR A 1 89 ? 15.605 -12.805 -6.409 1.00 91.00 89 THR A C 1
ATOM 728 O O . THR A 1 89 ? 16.051 -13.835 -5.910 1.00 91.00 89 THR A O 1
ATOM 731 N N . GLU A 1 90 ? 16.394 -11.891 -6.983 1.00 92.06 90 GLU A N 1
ATOM 732 C CA . GLU A 1 90 ? 17.861 -11.982 -7.072 1.00 92.06 90 GLU A CA 1
ATOM 733 C C . GLU A 1 90 ? 18.513 -12.078 -5.688 1.00 92.06 90 GLU A C 1
ATOM 735 O O . GLU A 1 90 ? 19.462 -12.837 -5.495 1.00 92.06 90 GLU A O 1
ATOM 740 N N . ALA A 1 91 ? 17.967 -11.357 -4.708 1.00 89.00 91 ALA A N 1
ATOM 741 C CA . ALA A 1 91 ? 18.445 -11.366 -3.333 1.00 89.00 91 ALA A CA 1
ATOM 742 C C . ALA A 1 91 ? 17.884 -12.528 -2.478 1.00 89.00 91 ALA A C 1
ATOM 744 O O . ALA A 1 91 ? 18.221 -12.640 -1.300 1.00 89.00 91 ALA A O 1
ATOM 745 N N . GLY A 1 92 ? 17.064 -13.416 -3.057 1.00 91.19 92 GLY A N 1
ATOM 746 C CA . GLY A 1 92 ? 16.545 -14.613 -2.386 1.00 91.19 92 GLY A CA 1
ATOM 747 C C . GLY A 1 92 ? 15.387 -14.363 -1.413 1.00 91.19 92 GLY A C 1
ATOM 748 O O . GLY A 1 92 ? 15.188 -15.155 -0.491 1.00 91.19 92 GLY A O 1
ATOM 749 N N . PHE A 1 93 ? 14.629 -13.280 -1.597 1.00 90.12 93 PHE A N 1
ATOM 750 C CA . PHE A 1 93 ? 13.473 -12.917 -0.771 1.00 90.12 93 PHE A CA 1
ATOM 751 C C . PHE A 1 93 ? 12.132 -13.237 -1.444 1.00 90.12 93 PHE A C 1
ATOM 753 O O . PHE A 1 93 ? 12.059 -13.549 -2.633 1.00 90.12 93 PHE A O 1
ATOM 760 N N . ASP A 1 94 ? 11.051 -13.146 -0.659 1.00 86.69 94 ASP A N 1
ATOM 761 C CA . ASP A 1 94 ? 9.682 -13.334 -1.139 1.00 86.69 94 ASP A CA 1
ATOM 762 C C . ASP A 1 94 ? 9.374 -12.386 -2.305 1.00 86.69 94 ASP A C 1
ATOM 764 O O . ASP A 1 94 ? 9.737 -11.207 -2.291 1.00 86.69 94 ASP A O 1
ATOM 768 N N . ASN A 1 95 ? 8.603 -12.872 -3.279 1.00 91.88 95 ASN A N 1
ATOM 769 C CA . ASN A 1 95 ? 8.064 -12.022 -4.334 1.00 91.88 95 ASN A CA 1
ATOM 770 C C . ASN A 1 95 ? 7.220 -10.881 -3.707 1.00 91.88 95 ASN A C 1
ATOM 772 O O . ASN A 1 95 ? 6.274 -11.172 -2.971 1.00 91.88 95 ASN A O 1
ATOM 776 N N . PRO A 1 96 ? 7.474 -9.596 -4.034 1.00 90.88 96 PRO A N 1
ATOM 777 C CA . PRO A 1 96 ? 6.708 -8.435 -3.563 1.00 90.88 96 PRO A CA 1
ATOM 778 C C . PRO A 1 96 ? 5.179 -8.476 -3.745 1.00 90.88 96 PRO A C 1
ATOM 780 O O . PRO A 1 96 ? 4.471 -7.685 -3.110 1.00 90.88 96 PRO A O 1
ATOM 783 N N . LEU A 1 97 ? 4.656 -9.361 -4.602 1.00 93.94 97 LEU A N 1
ATOM 784 C CA . LEU A 1 97 ? 3.222 -9.628 -4.774 1.00 93.94 97 LEU A CA 1
ATOM 785 C C . LEU A 1 97 ? 2.686 -10.701 -3.807 1.00 93.94 97 LEU A C 1
ATOM 787 O O . LEU A 1 97 ? 1.502 -10.724 -3.486 1.00 93.94 97 LEU A O 1
ATOM 791 N N . GLN A 1 98 ? 3.545 -11.585 -3.309 1.00 95.31 98 GLN A N 1
ATOM 792 C CA . GLN A 1 98 ? 3.190 -12.735 -2.471 1.00 95.31 98 GLN A CA 1
ATOM 793 C C . GLN A 1 98 ? 3.898 -12.693 -1.112 1.00 95.31 98 GLN A C 1
ATOM 795 O O . GLN A 1 98 ? 4.136 -13.725 -0.493 1.00 95.31 98 GLN A O 1
ATOM 800 N N . LEU A 1 99 ? 4.201 -11.488 -0.628 1.00 93.56 99 LEU A N 1
ATOM 801 C CA . LEU A 1 99 ? 4.853 -11.263 0.658 1.00 93.56 99 LEU A CA 1
ATOM 802 C C . LEU A 1 99 ? 4.097 -11.956 1.794 1.00 93.56 99 LEU A C 1
ATOM 804 O O . LEU A 1 99 ? 2.913 -11.691 2.014 1.00 93.56 99 LEU A O 1
ATOM 808 N N . THR A 1 100 ? 4.777 -12.833 2.526 1.00 94.25 100 THR A N 1
ATOM 809 C CA . THR A 1 100 ? 4.227 -13.459 3.743 1.00 94.25 100 THR A CA 1
ATOM 810 C C . THR A 1 100 ? 4.558 -12.673 5.013 1.00 94.25 100 THR A C 1
ATOM 812 O O . THR A 1 100 ? 4.001 -12.910 6.085 1.00 94.25 100 THR A O 1
ATOM 815 N N . GLN A 1 101 ? 5.447 -11.696 4.875 1.00 93.69 101 GLN A N 1
ATOM 816 C CA . GLN A 1 101 ? 5.990 -10.859 5.930 1.00 93.69 101 GLN A CA 1
ATOM 817 C C . GLN A 1 101 ? 6.401 -9.498 5.349 1.00 93.69 101 GLN A C 1
ATOM 819 O O . GLN A 1 101 ? 6.255 -9.245 4.152 1.00 93.69 101 GLN A O 1
ATOM 824 N N . GLY A 1 102 ? 6.858 -8.589 6.201 1.00 92.00 102 GLY A N 1
ATOM 825 C CA . GLY A 1 102 ? 7.419 -7.310 5.785 1.00 92.00 102 GLY A CA 1
ATOM 826 C C . GLY A 1 102 ? 8.930 -7.400 5.644 1.00 92.00 102 GLY A C 1
ATOM 827 O O . GLY A 1 102 ? 9.544 -8.343 6.137 1.00 92.00 102 GLY A O 1
ATOM 828 N N . TYR A 1 103 ? 9.528 -6.399 5.016 1.00 91.81 103 TYR A N 1
ATOM 829 C CA . TYR A 1 103 ? 10.975 -6.265 4.927 1.00 91.81 103 TYR A CA 1
ATOM 830 C C . TYR A 1 103 ? 11.369 -4.804 5.093 1.00 91.81 103 TYR A C 1
ATOM 832 O O . TYR A 1 103 ? 10.871 -3.967 4.345 1.00 91.81 103 TYR A O 1
ATOM 840 N N . ASP A 1 104 ? 12.253 -4.507 6.040 1.00 90.62 104 ASP A N 1
ATOM 841 C CA . ASP A 1 104 ? 13.056 -3.284 5.994 1.00 90.62 104 ASP A CA 1
ATOM 842 C C . ASP A 1 104 ? 14.235 -3.522 5.048 1.00 90.62 104 ASP A C 1
ATOM 844 O O . ASP A 1 104 ? 14.783 -4.620 5.034 1.00 90.62 104 ASP A O 1
ATOM 848 N N . TYR A 1 105 ? 14.603 -2.540 4.236 1.00 89.19 105 TYR A N 1
ATOM 849 C CA . TYR A 1 105 ? 15.730 -2.618 3.311 1.00 89.19 105 TYR A CA 1
ATOM 850 C C . TYR A 1 105 ? 16.242 -1.220 2.966 1.00 89.19 105 TYR A C 1
ATOM 852 O O . TYR A 1 105 ? 15.490 -0.244 2.991 1.00 89.19 105 TYR A O 1
ATOM 860 N N . VAL A 1 106 ? 17.513 -1.131 2.591 1.00 90.00 106 VAL A N 1
ATOM 861 C CA . VAL A 1 106 ? 18.106 0.081 2.023 1.00 90.00 106 VAL A CA 1
ATOM 862 C C . VAL A 1 106 ? 17.962 0.006 0.507 1.00 90.00 106 VAL A C 1
ATOM 864 O O . VAL A 1 106 ? 18.475 -0.909 -0.131 1.00 90.00 106 VAL A O 1
ATOM 867 N N . ALA A 1 107 ? 17.227 0.940 -0.087 1.00 88.81 107 ALA A N 1
ATOM 868 C CA . ALA A 1 107 ? 17.105 1.055 -1.534 1.00 88.81 107 ALA A CA 1
ATOM 869 C C . ALA A 1 107 ? 18.178 2.005 -2.067 1.00 88.81 107 ALA A C 1
ATOM 871 O O . ALA A 1 107 ? 18.276 3.138 -1.591 1.00 88.81 107 ALA A O 1
ATOM 872 N N . VAL A 1 108 ? 18.911 1.575 -3.094 1.00 90.00 108 VAL A N 1
ATOM 873 C CA . VAL A 1 108 ? 19.755 2.465 -3.897 1.00 90.00 108 VAL A CA 1
ATOM 874 C C . VAL A 1 108 ? 18.932 2.930 -5.091 1.00 90.00 108 VAL A C 1
ATOM 876 O O . VAL A 1 108 ? 18.483 2.116 -5.906 1.00 90.00 108 VAL A O 1
ATOM 879 N N . VAL A 1 109 ? 18.693 4.235 -5.184 1.00 88.00 109 VAL A N 1
ATOM 880 C CA . VAL A 1 109 ? 17.919 4.848 -6.266 1.00 88.00 109 VAL A CA 1
ATOM 881 C C . VAL A 1 109 ? 18.761 5.862 -7.026 1.00 88.00 109 VAL A C 1
ATOM 883 O O . VAL A 1 109 ? 19.530 6.602 -6.432 1.00 88.00 109 VAL A O 1
ATOM 886 N N . GLU A 1 110 ? 18.578 5.925 -8.338 1.00 88.06 110 GLU A N 1
ATOM 887 C CA . GLU A 1 110 ? 19.129 6.979 -9.187 1.00 88.06 110 GLU A CA 1
ATOM 888 C C . GLU A 1 110 ? 18.113 8.117 -9.301 1.00 88.06 110 GLU A C 1
ATOM 890 O O . GLU A 1 110 ? 16.988 7.910 -9.786 1.00 88.06 110 GLU A O 1
ATOM 895 N N . ASP A 1 111 ? 18.490 9.320 -8.877 1.00 86.25 111 ASP A N 1
ATOM 896 C CA . ASP A 1 111 ? 17.701 10.534 -9.067 1.00 86.25 111 ASP A CA 1
ATOM 897 C C . ASP A 1 111 ? 18.580 11.661 -9.606 1.00 86.25 111 ASP A C 1
ATOM 899 O O . ASP A 1 111 ? 19.633 11.952 -9.059 1.00 86.25 111 ASP A O 1
ATOM 903 N N . GLU A 1 112 ? 18.177 12.244 -10.737 1.00 90.38 112 GLU A N 1
ATOM 904 C CA . GLU A 1 112 ? 18.939 13.297 -11.435 1.00 90.38 112 GLU A CA 1
ATOM 905 C C . GLU A 1 112 ? 20.417 12.942 -11.731 1.00 90.38 112 GLU A C 1
ATOM 907 O O . GLU A 1 112 ? 21.261 13.820 -11.885 1.00 90.38 112 GLU A O 1
ATOM 912 N N . GLY A 1 113 ? 20.719 11.646 -11.887 1.00 92.31 113 GLY A N 1
ATOM 913 C CA . GLY A 1 113 ? 22.068 11.133 -12.160 1.00 92.31 113 GLY A CA 1
ATOM 914 C C . GLY A 1 113 ? 22.918 10.886 -10.910 1.00 92.31 113 GLY A C 1
ATOM 915 O O . GLY A 1 113 ? 24.074 10.491 -11.041 1.00 92.31 113 GLY A O 1
ATOM 916 N N . GLU A 1 114 ? 22.359 11.090 -9.716 1.00 93.06 114 GLU A N 1
ATOM 917 C CA . GLU A 1 114 ? 22.997 10.772 -8.441 1.00 93.06 114 GLU A CA 1
ATOM 918 C C . GLU A 1 114 ? 22.423 9.477 -7.854 1.00 93.06 114 GLU A C 1
ATOM 920 O O . GLU A 1 114 ? 21.209 9.251 -7.870 1.00 93.06 114 GLU A O 1
ATOM 925 N N . GLU A 1 115 ? 23.298 8.623 -7.317 1.00 94.62 115 GLU A N 1
ATOM 926 C CA . GLU A 1 115 ? 22.890 7.462 -6.528 1.00 94.62 115 GLU A CA 1
ATOM 927 C C . GLU A 1 115 ? 22.631 7.883 -5.082 1.00 94.62 115 GLU A C 1
ATOM 929 O O . GLU A 1 115 ? 23.494 8.449 -4.409 1.00 94.62 115 GLU A O 1
ATOM 934 N N . LEU A 1 116 ? 21.430 7.586 -4.600 1.00 91.88 116 LEU A N 1
ATOM 935 C CA . LEU A 1 116 ? 20.981 7.902 -3.257 1.00 91.88 116 LEU A CA 1
ATOM 936 C C . LEU A 1 116 ? 20.580 6.617 -2.546 1.00 91.88 116 LEU A C 1
ATOM 938 O O . LEU A 1 116 ? 19.790 5.825 -3.062 1.00 91.88 116 LEU A O 1
ATOM 942 N N . GLU A 1 117 ? 21.080 6.444 -1.328 1.00 90.50 117 GLU A N 1
ATOM 943 C CA . GLU A 1 117 ? 20.596 5.411 -0.420 1.00 90.50 117 GLU A CA 1
ATOM 944 C C . GLU A 1 117 ? 19.450 5.964 0.430 1.00 90.50 117 GLU A C 1
ATOM 946 O O . GLU A 1 117 ? 19.467 7.109 0.890 1.00 90.50 117 GLU A O 1
ATOM 951 N N . SER A 1 118 ? 18.421 5.151 0.633 1.00 84.69 118 SER A N 1
ATOM 952 C CA . SER A 1 118 ? 17.296 5.489 1.499 1.00 84.69 118 SER A CA 1
ATOM 953 C C . SER A 1 118 ? 16.796 4.233 2.192 1.00 84.69 118 SER A C 1
ATOM 955 O O . SER A 1 118 ? 16.794 3.166 1.588 1.00 84.69 118 SER A O 1
ATOM 957 N N . ASP A 1 119 ? 16.286 4.382 3.414 1.00 84.25 119 ASP A N 1
ATOM 958 C CA . ASP A 1 119 ? 15.630 3.309 4.170 1.00 84.25 119 ASP A CA 1
ATOM 959 C C . ASP A 1 119 ? 14.171 3.139 3.744 1.00 84.25 119 ASP A C 1
ATOM 961 O O . ASP A 1 119 ? 13.423 4.115 3.603 1.00 84.25 119 ASP A O 1
ATOM 965 N N . TRP A 1 120 ? 13.763 1.895 3.514 1.00 85.31 120 TRP A N 1
ATOM 966 C CA . TRP A 1 120 ? 12.434 1.523 3.047 1.00 85.31 120 TRP A CA 1
ATOM 967 C C . TRP A 1 120 ? 11.916 0.338 3.854 1.00 85.31 120 TRP A C 1
ATOM 969 O O . TRP A 1 120 ? 12.666 -0.524 4.288 1.00 85.31 120 TRP A O 1
ATOM 979 N N . THR A 1 121 ? 10.600 0.265 3.994 1.00 86.00 121 THR A N 1
ATOM 980 C CA . THR A 1 121 ? 9.877 -0.917 4.446 1.00 86.00 121 THR A CA 1
ATOM 981 C C . THR A 1 121 ? 8.896 -1.322 3.365 1.00 86.00 121 THR A C 1
ATOM 983 O O . THR A 1 121 ? 8.039 -0.534 2.976 1.00 86.00 121 THR A O 1
ATOM 986 N N . ILE A 1 122 ? 8.908 -2.571 2.928 1.00 89.06 122 ILE A N 1
ATOM 987 C CA . ILE A 1 122 ? 7.806 -3.134 2.153 1.00 89.06 122 ILE A CA 1
ATOM 988 C C . ILE A 1 122 ? 6.965 -4.049 3.043 1.00 89.06 122 ILE A C 1
ATOM 990 O O . ILE A 1 122 ? 7.482 -4.879 3.779 1.00 89.06 122 ILE A O 1
ATOM 994 N N . ILE A 1 123 ? 5.645 -3.887 2.985 1.00 91.19 123 ILE A N 1
ATOM 995 C CA . ILE A 1 123 ? 4.662 -4.789 3.606 1.00 91.19 123 ILE A CA 1
ATOM 996 C C . ILE A 1 123 ? 3.654 -5.226 2.544 1.00 91.19 123 ILE A C 1
ATOM 998 O O . ILE A 1 123 ? 3.527 -4.518 1.541 1.00 91.19 123 ILE A O 1
ATOM 1002 N N . PRO A 1 124 ? 2.905 -6.327 2.716 1.00 93.50 124 PRO A N 1
ATOM 1003 C CA . PRO A 1 124 ? 1.791 -6.661 1.825 1.00 93.50 124 PRO A CA 1
ATOM 1004 C C . PRO A 1 124 ? 0.826 -5.464 1.663 1.00 93.50 124 PRO A C 1
ATOM 1006 O O . PRO A 1 124 ? 0.589 -4.775 2.662 1.00 93.50 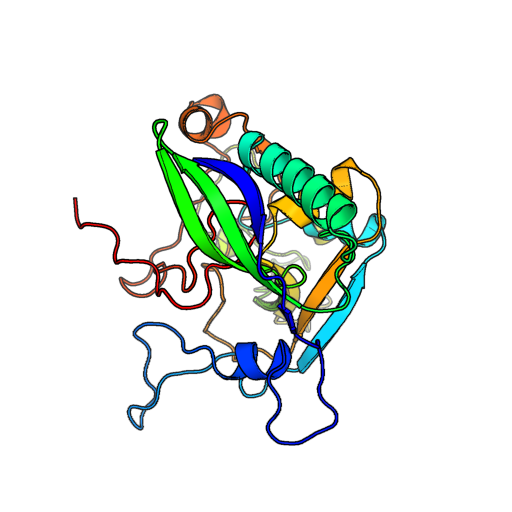124 PRO A O 1
ATOM 1009 N N . PRO A 1 125 ? 0.276 -5.187 0.456 1.00 91.81 125 PRO A N 1
ATOM 1010 C CA . PRO A 1 125 ? -0.686 -4.104 0.227 1.00 91.81 125 PRO A CA 1
ATOM 1011 C C . PRO A 1 125 ? -1.757 -4.026 1.314 1.00 91.81 125 PRO A C 1
ATOM 1013 O O . PRO A 1 125 ? -2.264 -5.055 1.753 1.00 91.81 125 PRO A O 1
ATOM 1016 N N . VAL A 1 126 ? -2.095 -2.818 1.758 1.00 89.94 126 VAL A N 1
ATOM 1017 C CA . VAL A 1 126 ? -3.050 -2.622 2.856 1.00 89.94 126 VAL A CA 1
ATOM 1018 C C . VAL A 1 126 ? -4.441 -2.439 2.278 1.00 89.94 126 VAL A C 1
ATOM 1020 O O . VAL A 1 126 ? -4.668 -1.517 1.493 1.00 89.94 126 VAL A O 1
ATOM 1023 N N . VAL A 1 127 ? -5.367 -3.299 2.688 1.00 90.81 127 VAL A N 1
ATOM 1024 C CA . VAL A 1 127 ? -6.782 -3.237 2.326 1.00 90.81 127 VAL A CA 1
ATOM 1025 C C . VAL A 1 127 ? -7.594 -3.070 3.602 1.00 90.81 127 VAL A C 1
ATOM 1027 O O . VAL A 1 127 ? -7.518 -3.899 4.503 1.00 90.81 127 VAL A O 1
ATOM 1030 N N . GLU A 1 128 ? -8.372 -1.999 3.688 1.00 89.12 128 GLU A N 1
ATOM 1031 C CA . GLU A 1 128 ? -9.275 -1.751 4.810 1.00 89.12 128 GLU A CA 1
ATOM 1032 C C . GLU A 1 128 ? -10.720 -1.987 4.413 1.00 89.12 128 GLU A C 1
ATOM 1034 O O . GLU A 1 128 ? -11.211 -1.429 3.431 1.00 89.12 128 GLU A O 1
ATOM 1039 N N . GLU A 1 129 ? -11.441 -2.724 5.241 1.00 87.25 129 GLU A N 1
ATOM 1040 C CA . GLU A 1 129 ? -12.887 -2.792 5.161 1.00 87.25 129 GLU A CA 1
ATOM 1041 C C . GLU A 1 129 ? -13.499 -1.535 5.781 1.00 87.25 129 GLU A C 1
ATOM 1043 O O . GLU A 1 129 ? -13.451 -1.315 6.994 1.00 87.25 129 GLU A O 1
ATOM 1048 N N . ASN A 1 130 ? -14.077 -0.698 4.926 1.00 77.62 130 ASN A N 1
ATOM 1049 C CA . ASN A 1 130 ? -14.769 0.515 5.329 1.00 77.62 130 ASN A CA 1
ATOM 1050 C C . ASN A 1 130 ? -16.278 0.328 5.204 1.00 77.62 130 ASN A C 1
ATOM 1052 O O . ASN A 1 130 ? -16.762 -0.295 4.262 1.00 77.62 130 ASN A O 1
ATOM 1056 N N . LEU A 1 131 ? -17.031 0.909 6.138 1.00 75.44 131 LEU A N 1
ATOM 1057 C CA . LEU A 1 131 ? -18.486 0.929 6.063 1.00 75.44 131 LEU A CA 1
ATOM 1058 C C . LEU A 1 131 ? -18.923 2.077 5.152 1.00 75.44 131 LEU A C 1
ATOM 1060 O O . LEU A 1 131 ? -18.876 3.247 5.532 1.00 75.44 131 LEU A O 1
ATOM 1064 N N . LEU A 1 132 ? -19.357 1.750 3.937 1.00 69.62 132 LEU A N 1
ATOM 1065 C CA . LEU A 1 132 ? -19.953 2.729 3.037 1.00 69.62 132 LEU A CA 1
ATOM 1066 C C . LEU A 1 132 ? -21.397 2.990 3.472 1.00 69.62 132 LEU A C 1
ATOM 1068 O O . LEU A 1 132 ? -22.175 2.038 3.527 1.00 69.62 132 LEU A O 1
ATOM 1072 N N . PRO A 1 133 ? -21.787 4.242 3.777 1.00 62.00 133 PRO A N 1
ATOM 1073 C CA . PRO A 1 133 ? -23.161 4.547 4.143 1.00 62.00 133 PRO A CA 1
ATOM 1074 C C . PRO A 1 133 ? -24.082 4.332 2.938 1.00 62.00 133 PRO A C 1
ATOM 1076 O O . PRO A 1 133 ? -23.945 4.994 1.908 1.00 62.00 133 PRO A O 1
ATOM 1079 N N . VAL A 1 134 ? -25.061 3.444 3.087 1.00 62.53 134 VAL A N 1
ATOM 1080 C CA . VAL A 1 134 ? -26.129 3.238 2.110 1.00 62.53 134 VAL A CA 1
ATOM 1081 C C . VAL A 1 134 ? -27.284 4.137 2.529 1.00 62.53 134 VAL A C 1
ATOM 1083 O O . VAL A 1 134 ? -28.103 3.793 3.376 1.00 62.53 134 VAL A O 1
ATOM 1086 N N . ARG A 1 135 ? -27.343 5.351 1.975 1.00 53.28 135 ARG A N 1
ATOM 1087 C CA . ARG A 1 135 ? -28.565 6.159 2.064 1.00 53.28 135 ARG A CA 1
ATOM 1088 C C . ARG A 1 135 ? -29.452 5.758 0.902 1.00 53.28 135 ARG A C 1
ATOM 1090 O O . ARG A 1 135 ? -29.193 6.178 -0.222 1.00 53.28 135 ARG A O 1
ATOM 1097 N N . GLY A 1 136 ? -30.445 4.920 1.198 1.00 48.03 136 GLY A N 1
ATOM 1098 C CA . GLY A 1 136 ? -31.334 4.311 0.216 1.00 48.03 136 GLY A CA 1
ATOM 1099 C C . GLY A 1 136 ? -31.763 5.283 -0.883 1.00 48.03 136 GLY A C 1
ATOM 1100 O O . GLY A 1 136 ? -32.362 6.331 -0.624 1.00 48.03 136 GLY A O 1
ATOM 1101 N N . SER A 1 137 ? -31.460 4.921 -2.128 1.00 47.22 137 SER A N 1
ATOM 1102 C CA . SER A 1 137 ? -32.374 5.240 -3.216 1.00 47.22 137 SER A CA 1
ATOM 1103 C C . SER A 1 137 ? -33.596 4.326 -3.072 1.00 47.22 137 SER A C 1
ATOM 1105 O O . SER A 1 137 ? -33.488 3.228 -2.526 1.00 47.22 137 SER A O 1
ATOM 1107 N N . LEU A 1 138 ? -34.758 4.762 -3.558 1.00 47.53 138 LEU A N 1
ATOM 1108 C CA . LEU A 1 138 ? -36.058 4.064 -3.509 1.00 47.53 138 LEU A CA 1
ATOM 1109 C C . LEU A 1 138 ? -36.090 2.652 -4.160 1.00 47.53 138 LEU A C 1
ATOM 1111 O O . LEU A 1 138 ? -37.170 2.141 -4.434 1.00 47.53 138 LEU A O 1
ATOM 1115 N N . LYS A 1 139 ? -34.939 2.032 -4.464 1.00 51.44 139 LYS A N 1
ATOM 1116 C CA . LYS A 1 139 ? -34.802 0.757 -5.190 1.00 51.44 139 LYS A CA 1
ATOM 1117 C C . LYS A 1 139 ? -33.576 -0.085 -4.782 1.00 51.44 139 LYS A C 1
ATOM 1119 O O . LYS A 1 139 ? -33.064 -0.813 -5.624 1.00 51.44 139 LYS A O 1
ATOM 1124 N N . GLY A 1 140 ? -33.051 0.053 -3.560 1.00 50.12 140 GLY A N 1
ATOM 1125 C CA . GLY A 1 140 ? -31.944 -0.805 -3.102 1.00 50.12 140 GLY A CA 1
ATOM 1126 C C . GLY A 1 140 ? -30.662 -0.655 -3.932 1.00 50.12 140 GLY A C 1
ATOM 1127 O O . GLY A 1 140 ? -30.014 -1.639 -4.242 1.00 50.12 140 GLY A O 1
ATOM 1128 N N . ARG A 1 141 ? -30.309 0.573 -4.340 1.00 51.75 141 ARG A N 1
ATOM 1129 C CA . ARG A 1 141 ? -29.042 0.890 -5.031 1.00 51.75 141 ARG A CA 1
ATOM 1130 C C . ARG A 1 141 ? -28.278 1.988 -4.301 1.00 51.75 141 ARG A C 1
ATOM 1132 O O . ARG A 1 141 ? -28.903 2.897 -3.738 1.00 51.75 141 ARG A O 1
ATOM 1139 N N . ILE A 1 142 ? -26.947 1.945 -4.372 1.00 51.59 142 ILE A N 1
ATOM 1140 C CA . ILE A 1 142 ? -26.061 3.005 -3.872 1.00 51.59 142 ILE A CA 1
ATOM 1141 C C . ILE A 1 142 ? -26.300 4.287 -4.687 1.00 51.59 142 ILE A C 1
ATOM 1143 O O . ILE A 1 142 ? -26.050 4.335 -5.889 1.00 51.59 142 ILE A O 1
ATOM 1147 N N . ASP A 1 143 ? -26.778 5.348 -4.033 1.00 54.88 143 ASP A N 1
ATOM 1148 C CA . ASP A 1 143 ? -26.948 6.663 -4.660 1.00 54.88 143 ASP A CA 1
ATOM 1149 C C . ASP A 1 143 ? -25.618 7.434 -4.661 1.00 54.88 143 ASP A C 1
ATOM 1151 O O . ASP A 1 143 ? -25.322 8.238 -3.770 1.00 54.88 143 ASP A O 1
ATOM 1155 N N . TYR A 1 144 ? -24.798 7.182 -5.683 1.00 51.41 144 TYR A N 1
ATOM 1156 C CA . TYR A 1 144 ? -23.515 7.865 -5.849 1.00 51.41 144 TYR A CA 1
ATOM 1157 C C . TYR A 1 144 ? -23.653 9.380 -6.003 1.00 51.41 144 TYR A C 1
ATOM 1159 O O . TYR A 1 144 ? -22.779 10.097 -5.528 1.00 51.41 144 TYR A O 1
ATOM 1167 N N . GLN A 1 145 ? -24.729 9.892 -6.612 1.00 50.81 145 GLN A N 1
ATOM 1168 C CA . GLN A 1 145 ? -24.916 11.340 -6.788 1.00 50.81 145 GLN A CA 1
ATOM 1169 C C . GLN A 1 145 ? -25.058 12.047 -5.438 1.00 50.81 145 GLN A C 1
ATOM 1171 O O . GLN A 1 145 ? -24.520 13.139 -5.235 1.00 50.81 145 GLN A O 1
ATOM 1176 N N . ARG A 1 146 ? -25.740 11.406 -4.484 1.00 49.94 146 ARG A N 1
ATOM 1177 C CA . ARG A 1 146 ? -25.843 11.904 -3.108 1.00 49.94 146 ARG A CA 1
ATOM 1178 C C . ARG A 1 146 ? -24.554 11.751 -2.310 1.00 49.94 146 ARG A C 1
ATOM 1180 O O . ARG A 1 146 ? -24.287 12.593 -1.453 1.00 49.94 146 ARG A O 1
ATOM 1187 N N . ILE A 1 147 ? -23.778 10.702 -2.574 1.00 46.56 147 ILE A N 1
ATOM 1188 C CA . ILE A 1 147 ? -22.503 10.441 -1.895 1.00 46.56 147 ILE A CA 1
ATOM 1189 C C . ILE A 1 147 ? -21.418 11.425 -2.350 1.00 46.56 147 ILE A C 1
ATOM 1191 O O . ILE A 1 147 ? -20.717 11.991 -1.516 1.00 46.56 147 ILE A O 1
ATOM 1195 N N . THR A 1 148 ? -21.290 11.651 -3.657 1.00 45.72 148 THR A N 1
ATOM 1196 C CA . THR A 1 148 ? -20.196 12.444 -4.234 1.00 45.72 148 THR A CA 1
ATOM 1197 C C . THR A 1 148 ? -20.509 13.939 -4.246 1.00 45.72 148 THR A C 1
ATOM 1199 O O . THR A 1 148 ? -19.588 14.748 -4.271 1.00 45.72 148 THR A O 1
ATOM 1202 N N . ARG A 1 149 ? -21.795 14.333 -4.232 1.00 47.97 149 ARG A N 1
ATOM 1203 C CA . ARG A 1 149 ? -22.275 15.714 -4.474 1.00 47.97 149 ARG A CA 1
ATOM 1204 C C . ARG A 1 149 ? -21.783 16.328 -5.799 1.00 47.97 149 ARG A C 1
ATOM 1206 O O . ARG A 1 149 ? -21.917 17.535 -5.992 1.00 47.97 149 ARG A O 1
ATOM 1213 N N . VAL A 1 150 ? -21.249 15.525 -6.723 1.00 41.19 150 VAL A N 1
ATOM 1214 C CA . VAL A 1 150 ? -20.760 15.957 -8.041 1.00 41.19 150 VAL A CA 1
ATOM 1215 C C . VAL A 1 150 ? -21.682 15.377 -9.114 1.00 41.19 150 VAL A C 1
ATOM 1217 O O . VAL A 1 150 ? -21.937 14.175 -9.116 1.00 41.19 150 VAL A O 1
ATOM 1220 N N . LYS A 1 151 ? -22.180 16.210 -10.040 1.00 41.09 151 LYS A N 1
ATOM 1221 C CA . LYS A 1 151 ? -22.830 15.737 -11.277 1.00 41.09 151 LYS A CA 1
ATOM 1222 C C . LYS A 1 151 ? -21.734 15.274 -12.244 1.00 41.09 151 LYS A C 1
ATOM 1224 O O . LYS A 1 151 ? -21.000 16.140 -12.718 1.00 41.09 151 LYS A O 1
ATOM 1229 N N . PRO A 1 152 ? -21.584 13.974 -12.544 1.00 42.03 152 PRO A N 1
ATOM 1230 C CA . PRO A 1 152 ? -20.507 13.534 -13.410 1.00 42.03 152 PRO A CA 1
ATOM 1231 C C . PRO A 1 152 ? -20.968 13.475 -14.875 1.00 42.03 152 PRO A C 1
ATOM 1233 O O . PRO A 1 152 ? -22.023 12.896 -15.149 1.00 42.03 152 PRO A O 1
ATOM 1236 N N . PRO A 1 153 ? -20.194 14.022 -15.825 1.00 38.38 153 PRO A N 1
ATOM 1237 C CA . PRO A 1 153 ? -20.305 13.633 -17.221 1.00 38.38 153 PRO A CA 1
ATOM 1238 C C . PRO A 1 153 ? -19.637 12.254 -17.393 1.00 38.38 153 PRO A C 1
ATOM 1240 O O . PRO A 1 153 ? -18.463 12.093 -17.083 1.00 38.38 153 PRO A O 1
ATOM 1243 N N . GLU A 1 154 ? -20.413 11.257 -17.825 1.00 46.09 154 GLU A N 1
ATOM 1244 C CA . GLU A 1 154 ? -19.933 9.980 -18.394 1.00 46.09 154 GLU A CA 1
ATOM 1245 C C . GLU A 1 154 ? -19.016 9.101 -17.511 1.00 46.09 154 GLU A C 1
ATOM 1247 O O . GLU A 1 154 ? -17.879 8.795 -17.860 1.00 46.09 154 GLU A O 1
ATOM 1252 N N . ILE A 1 155 ? -19.527 8.612 -16.375 1.00 45.22 155 ILE A N 1
ATOM 1253 C CA . ILE A 1 155 ? -18.837 7.589 -15.566 1.00 45.22 155 ILE A CA 1
ATOM 1254 C C . ILE A 1 155 ? -19.390 6.192 -15.874 1.00 45.22 155 ILE A C 1
ATOM 1256 O O . ILE A 1 155 ? -20.600 5.975 -15.834 1.00 45.22 155 ILE A O 1
ATOM 1260 N N . THR A 1 156 ? -18.493 5.234 -16.138 1.00 42.88 156 THR A N 1
ATOM 1261 C CA . THR A 1 156 ? -18.818 3.798 -16.185 1.00 42.88 156 THR A CA 1
ATOM 1262 C C . THR A 1 156 ? -18.693 3.221 -14.772 1.00 42.88 156 THR A C 1
ATOM 1264 O O . THR A 1 156 ? -17.596 3.189 -14.215 1.00 42.88 156 THR A O 1
ATOM 1267 N N . PHE A 1 157 ? -19.814 2.815 -14.173 1.00 49.12 157 PHE A N 1
ATOM 1268 C CA . PHE A 1 157 ? -19.876 2.327 -12.791 1.00 49.12 157 PHE A CA 1
ATOM 1269 C C . PHE A 1 157 ? -19.358 0.886 -12.646 1.00 49.12 157 PHE A C 1
ATOM 1271 O O . PHE A 1 157 ? -19.333 0.116 -13.607 1.00 49.12 157 PHE A O 1
ATOM 1278 N N . ASN A 1 158 ? -18.953 0.513 -11.428 1.00 48.66 158 ASN A N 1
ATOM 1279 C CA . ASN A 1 158 ? -18.663 -0.877 -11.083 1.00 48.66 158 ASN A CA 1
ATOM 1280 C C . ASN A 1 158 ? -19.960 -1.702 -11.094 1.00 48.66 158 ASN A C 1
ATOM 1282 O O . ASN A 1 158 ? -20.748 -1.603 -10.155 1.00 48.66 158 ASN A O 1
ATOM 1286 N N . SER A 1 159 ? -20.153 -2.553 -12.102 1.00 55.47 159 SER A N 1
ATOM 1287 C CA . SER A 1 159 ? -21.331 -3.427 -12.199 1.00 55.47 159 SER A CA 1
ATOM 1288 C C . SER A 1 159 ? -21.479 -4.376 -11.006 1.00 55.47 159 SER A C 1
ATOM 1290 O O . SER A 1 159 ? -22.595 -4.741 -10.656 1.00 55.47 159 SER A O 1
ATOM 1292 N N . ALA A 1 160 ? -20.383 -4.725 -10.321 1.00 50.56 160 ALA A N 1
ATOM 1293 C CA . ALA A 1 160 ? -20.448 -5.560 -9.122 1.00 50.56 160 ALA A CA 1
ATOM 1294 C C . ALA A 1 160 ? -21.202 -4.877 -7.970 1.00 50.56 160 ALA A C 1
ATOM 1296 O O . ALA A 1 160 ? -21.674 -5.567 -7.079 1.00 50.56 160 ALA A O 1
ATOM 1297 N N . LEU A 1 161 ? -21.328 -3.543 -7.975 1.00 48.81 161 LEU A N 1
ATOM 1298 C CA . LEU A 1 161 ? -22.118 -2.784 -6.997 1.00 48.81 161 LEU A CA 1
ATOM 1299 C C . LEU A 1 161 ? -23.586 -2.617 -7.421 1.00 48.81 161 LEU A C 1
ATOM 1301 O O . LEU A 1 161 ? -24.420 -2.317 -6.568 1.00 48.81 161 LEU A O 1
ATOM 1305 N N . ASP A 1 162 ? -23.906 -2.848 -8.699 1.00 50.16 162 ASP A N 1
ATOM 1306 C CA . ASP A 1 162 ? -25.282 -2.886 -9.214 1.00 50.16 162 ASP A CA 1
ATOM 1307 C C . ASP A 1 162 ? -25.975 -4.233 -8.941 1.00 50.16 162 ASP A C 1
ATOM 1309 O O . ASP A 1 162 ? -27.204 -4.293 -8.909 1.00 50.16 162 ASP A O 1
ATOM 1313 N N . GLU A 1 163 ? -25.197 -5.303 -8.747 1.00 48.38 163 GLU A N 1
ATOM 1314 C CA . GLU A 1 163 ? -25.689 -6.659 -8.457 1.00 48.38 163 GLU A CA 1
ATOM 1315 C C . GLU A 1 163 ? -26.009 -6.896 -6.976 1.00 48.38 163 GLU A C 1
ATOM 1317 O O . GLU A 1 163 ? -26.647 -7.892 -6.634 1.00 48.38 163 GLU A O 1
ATOM 1322 N N . TYR A 1 164 ? -25.591 -5.999 -6.081 1.00 47.47 164 TYR A N 1
ATOM 1323 C CA . TYR A 1 164 ? -25.948 -6.124 -4.675 1.00 47.47 164 TYR A CA 1
ATOM 1324 C C . TYR A 1 164 ? -27.412 -5.718 -4.455 1.00 47.47 164 TYR A C 1
ATOM 1326 O O . TYR A 1 164 ? -27.768 -4.543 -4.536 1.00 47.47 164 TYR A O 1
ATOM 1334 N N . ASP A 1 165 ? -28.250 -6.698 -4.116 1.00 45.31 165 ASP A N 1
ATOM 1335 C CA . ASP A 1 165 ? -29.593 -6.468 -3.587 1.00 45.31 165 ASP A CA 1
ATOM 1336 C C . ASP A 1 165 ? -29.495 -6.072 -2.106 1.00 45.31 165 ASP A C 1
ATOM 1338 O O . ASP A 1 165 ? -29.284 -6.901 -1.215 1.00 45.31 165 ASP A O 1
ATOM 1342 N N . PHE A 1 166 ? -29.578 -4.769 -1.840 1.00 52.84 166 PHE A N 1
ATOM 1343 C CA . PHE A 1 166 ? -29.584 -4.245 -0.481 1.00 52.84 166 PHE A CA 1
ATOM 1344 C C . PHE A 1 166 ? -31.031 -4.204 0.011 1.00 52.84 166 PHE A C 1
ATOM 1346 O O . PHE A 1 166 ? -31.738 -3.215 -0.196 1.00 52.84 166 PHE A O 1
ATOM 1353 N N . GLY A 1 167 ? -31.470 -5.280 0.670 1.00 44.75 167 GLY A N 1
ATOM 1354 C CA . GLY A 1 167 ? -32.765 -5.313 1.352 1.00 44.75 167 GLY A CA 1
ATOM 1355 C C . GLY A 1 167 ? -32.975 -4.088 2.259 1.00 44.75 167 GLY A C 1
ATOM 1356 O O . GLY A 1 167 ? -32.015 -3.454 2.700 1.00 44.75 167 GLY A O 1
ATOM 1357 N N . GLU A 1 168 ? -34.233 -3.763 2.573 1.00 52.00 168 GLU A N 1
ATOM 1358 C CA . GLU A 1 168 ? -34.675 -2.483 3.172 1.00 52.00 168 GLU A CA 1
ATOM 1359 C C . GLU A 1 168 ? -34.016 -2.075 4.517 1.00 52.00 168 GLU A C 1
ATOM 1361 O O . GLU A 1 168 ? -34.237 -0.964 4.995 1.00 52.00 168 GLU A O 1
ATOM 1366 N N . ASN A 1 169 ? -33.176 -2.924 5.123 1.00 51.59 169 ASN A N 1
ATOM 1367 C CA . ASN A 1 169 ? -32.645 -2.778 6.483 1.00 51.59 169 ASN A CA 1
ATOM 1368 C C . ASN A 1 169 ? -31.130 -2.505 6.593 1.00 51.59 169 ASN A C 1
ATOM 1370 O O . ASN A 1 169 ? -30.609 -2.429 7.709 1.00 51.59 169 ASN A O 1
ATOM 1374 N N . HIS A 1 170 ? -30.397 -2.352 5.485 1.00 53.69 170 HIS A N 1
ATOM 1375 C CA . HIS A 1 170 ? -28.951 -2.090 5.535 1.00 53.69 170 HIS A CA 1
ATOM 1376 C C . HIS A 1 170 ? -28.618 -0.596 5.387 1.00 53.69 170 HIS A C 1
ATOM 1378 O O . HIS A 1 170 ? -28.797 -0.008 4.325 1.00 53.69 170 HIS A O 1
ATOM 1384 N N . TYR A 1 171 ? -28.081 0.014 6.454 1.00 61.66 171 TYR A N 1
ATOM 1385 C CA . TYR A 1 171 ? -27.639 1.423 6.472 1.00 61.66 171 TYR A CA 1
ATOM 1386 C C . TYR A 1 171 ? -26.176 1.621 6.051 1.00 61.66 171 TYR A C 1
ATOM 1388 O O . TYR A 1 171 ? -25.749 2.748 5.782 1.00 61.66 171 TYR A O 1
ATOM 1396 N N . SER A 1 172 ? -25.392 0.546 6.001 1.00 67.50 172 SER A N 1
ATOM 1397 C CA . SER A 1 172 ? -24.019 0.559 5.509 1.00 67.50 172 SER A CA 1
ATOM 1398 C C . SER A 1 172 ? -23.592 -0.814 5.002 1.00 67.50 172 SER A C 1
ATOM 1400 O O . SER A 1 172 ? -24.142 -1.832 5.424 1.00 67.50 172 SER A O 1
ATOM 1402 N N . ILE A 1 173 ? -22.606 -0.835 4.103 1.00 71.19 173 ILE A N 1
ATOM 1403 C CA . ILE A 1 173 ? -21.979 -2.067 3.617 1.00 71.19 173 ILE A CA 1
ATOM 1404 C C . ILE A 1 173 ? -20.475 -2.068 3.875 1.00 71.19 173 ILE A C 1
ATOM 1406 O O . ILE A 1 173 ? -19.835 -1.033 3.668 1.00 71.19 173 ILE A O 1
ATOM 1410 N N . PRO A 1 174 ? -19.897 -3.203 4.303 1.00 78.38 174 PRO A N 1
ATOM 1411 C CA . PRO A 1 174 ? -18.455 -3.371 4.301 1.00 78.38 174 PRO A CA 1
ATOM 1412 C C . PRO A 1 174 ? -17.958 -3.387 2.856 1.00 78.38 174 PRO A C 1
ATOM 1414 O O . PRO A 1 174 ? -18.454 -4.147 2.025 1.00 78.38 174 PRO A O 1
ATOM 1417 N N . PHE A 1 175 ? -16.986 -2.536 2.551 1.00 80.06 175 PHE A N 1
ATOM 1418 C CA . PHE A 1 175 ? -16.352 -2.485 1.244 1.00 80.06 175 PHE A CA 1
ATOM 1419 C C . PHE A 1 175 ? -14.830 -2.398 1.399 1.00 80.06 175 PHE A C 1
ATOM 1421 O O . PHE A 1 175 ? -14.349 -1.528 2.136 1.00 80.06 175 PHE A O 1
ATOM 1428 N N . PRO A 1 176 ? -14.059 -3.264 0.719 1.00 86.19 176 PRO A N 1
ATOM 1429 C CA . PRO A 1 176 ? -12.608 -3.232 0.785 1.00 86.19 176 PRO A CA 1
ATOM 1430 C C . PRO A 1 176 ? -12.061 -2.032 0.006 1.00 86.19 176 PRO A C 1
ATOM 1432 O O . PRO A 1 176 ? -12.330 -1.851 -1.180 1.00 86.19 176 PRO A O 1
ATOM 1435 N N . ILE A 1 177 ? -11.253 -1.212 0.666 1.00 83.69 177 ILE A N 1
ATOM 1436 C CA . ILE A 1 177 ? -10.569 -0.064 0.077 1.00 83.69 177 ILE A CA 1
ATOM 1437 C C . ILE A 1 177 ? -9.072 -0.324 0.137 1.00 83.69 177 ILE A C 1
ATOM 1439 O O . ILE A 1 177 ? -8.522 -0.600 1.199 1.00 83.69 177 ILE A O 1
ATOM 1443 N N . ILE A 1 178 ? -8.396 -0.201 -1.005 1.00 85.31 178 ILE A N 1
ATOM 1444 C CA . ILE A 1 178 ? -6.935 -0.235 -1.040 1.00 85.31 178 ILE A CA 1
ATOM 1445 C C . ILE A 1 178 ? -6.417 1.053 -0.402 1.00 85.31 178 ILE A C 1
ATOM 1447 O O . ILE A 1 178 ? -6.565 2.139 -0.967 1.00 85.31 178 ILE A O 1
ATOM 1451 N N . CYS A 1 179 ? -5.790 0.910 0.758 1.00 80.31 179 CYS A N 1
ATOM 1452 C CA . CYS A 1 179 ? -5.117 1.973 1.492 1.00 80.31 179 CYS A CA 1
ATOM 1453 C C . CYS A 1 179 ? -3.675 2.144 1.014 1.00 80.31 179 CYS A C 1
ATOM 1455 O O . CYS A 1 179 ? -3.176 3.257 0.877 1.00 80.31 179 CYS A O 1
ATOM 1457 N N . ASP A 1 180 ? -3.009 1.055 0.658 1.00 82.44 180 ASP A N 1
ATOM 1458 C CA . ASP A 1 180 ? -1.669 1.116 0.090 1.00 82.44 180 ASP A CA 1
ATOM 1459 C C . ASP A 1 180 ? -1.415 -0.039 -0.879 1.00 82.44 180 ASP A C 1
ATOM 1461 O O . ASP A 1 180 ? -2.012 -1.105 -0.764 1.00 82.44 180 ASP A O 1
ATOM 1465 N N . GLY A 1 181 ? -0.506 0.168 -1.830 1.00 86.94 181 GLY A N 1
ATOM 1466 C CA . GLY A 1 181 ? -0.041 -0.878 -2.730 1.00 86.94 181 GLY A CA 1
ATOM 1467 C C . GLY A 1 181 ? -0.883 -1.057 -3.991 1.00 86.94 181 GLY A C 1
ATOM 1468 O O . GLY A 1 181 ? -0.779 -2.104 -4.620 1.00 86.94 181 GLY A O 1
ATOM 1469 N N . MET A 1 182 ? -1.660 -0.052 -4.419 1.00 89.12 182 MET A N 1
ATOM 1470 C CA . MET A 1 182 ? -2.461 -0.118 -5.658 1.00 89.12 182 MET A CA 1
ATOM 1471 C C . MET A 1 182 ? -1.633 -0.548 -6.884 1.00 89.12 182 MET A C 1
ATOM 1473 O O . MET A 1 182 ? -2.096 -1.356 -7.679 1.00 89.12 182 MET A O 1
ATOM 1477 N N . HIS A 1 183 ? -0.390 -0.077 -7.025 1.00 89.25 183 HIS A N 1
ATOM 1478 C CA . HIS A 1 183 ? 0.495 -0.496 -8.122 1.00 89.25 183 HIS A CA 1
ATOM 1479 C C . HIS A 1 183 ? 0.817 -1.997 -8.078 1.00 89.25 183 HIS A C 1
ATOM 1481 O O . HIS A 1 183 ? 0.862 -2.642 -9.121 1.00 89.25 183 HIS A O 1
ATOM 1487 N N . ARG A 1 184 ? 0.973 -2.577 -6.881 1.00 92.62 184 ARG A N 1
ATOM 1488 C CA . ARG A 1 184 ? 1.176 -4.023 -6.697 1.00 92.62 184 ARG A CA 1
ATOM 1489 C C . ARG A 1 184 ? -0.108 -4.811 -6.933 1.00 92.62 184 ARG A C 1
ATOM 1491 O O . ARG A 1 184 ? -0.055 -5.836 -7.598 1.00 92.62 184 ARG A O 1
ATOM 1498 N N . VAL A 1 185 ? -1.260 -4.298 -6.491 1.00 93.69 185 VAL A N 1
ATOM 1499 C CA . VAL A 1 185 ? -2.577 -4.876 -6.824 1.00 93.69 185 VAL A CA 1
ATOM 1500 C C . VAL A 1 185 ? -2.771 -4.929 -8.340 1.00 93.69 185 VAL A C 1
ATOM 1502 O O . VAL A 1 185 ? -3.137 -5.967 -8.885 1.00 93.69 185 VAL A O 1
ATOM 1505 N N . PHE A 1 186 ? -2.476 -3.828 -9.033 1.00 93.94 186 PHE A N 1
ATOM 1506 C CA . PHE A 1 186 ? -2.600 -3.758 -10.484 1.00 93.94 186 PHE A CA 1
ATOM 1507 C C . PHE A 1 186 ? -1.590 -4.665 -11.198 1.00 93.94 186 PHE A C 1
ATOM 1509 O O . PHE A 1 186 ? -1.957 -5.349 -12.147 1.00 93.94 186 PHE A O 1
ATOM 1516 N N . SER A 1 187 ? -0.347 -4.735 -10.711 1.00 93.75 187 SER A N 1
ATOM 1517 C CA . SER A 1 187 ? 0.677 -5.637 -11.262 1.00 93.75 187 SER A CA 1
ATOM 1518 C C . SER A 1 187 ? 0.280 -7.110 -11.109 1.00 93.75 187 SER A C 1
ATOM 1520 O O . SER A 1 187 ? 0.395 -7.875 -12.060 1.00 93.75 187 SER A O 1
ATOM 1522 N N . ALA A 1 188 ? -0.259 -7.508 -9.949 1.00 96.06 188 ALA A N 1
ATOM 1523 C CA . ALA A 1 188 ? -0.793 -8.856 -9.742 1.00 96.06 188 ALA A CA 1
ATOM 1524 C C . ALA A 1 188 ? -1.985 -9.161 -10.663 1.00 96.06 188 ALA A C 1
ATOM 1526 O O . ALA A 1 188 ? -2.107 -10.279 -11.163 1.00 96.06 188 ALA A O 1
ATOM 1527 N N . PHE A 1 189 ? -2.836 -8.164 -10.929 1.00 96.12 189 PHE A N 1
ATOM 1528 C CA . PHE A 1 189 ? -3.907 -8.287 -11.914 1.00 96.12 189 PHE A CA 1
ATOM 1529 C C . PHE A 1 189 ? -3.374 -8.485 -13.341 1.00 96.12 189 PHE A C 1
ATOM 1531 O O . PHE A 1 189 ? -3.836 -9.406 -14.013 1.00 96.12 189 PHE A O 1
ATOM 1538 N N . GLU A 1 190 ? -2.418 -7.665 -13.801 1.00 95.06 190 GLU A N 1
ATOM 1539 C CA . GLU A 1 190 ? -1.811 -7.803 -15.139 1.00 95.06 190 GLU A CA 1
ATOM 1540 C C . GLU A 1 190 ? -1.120 -9.167 -15.299 1.00 95.06 190 GLU A C 1
ATOM 1542 O O . GLU A 1 190 ? -1.268 -9.811 -16.336 1.00 95.06 190 GLU A O 1
ATOM 1547 N N . ALA A 1 191 ? -0.439 -9.645 -14.255 1.00 95.69 191 ALA A N 1
ATOM 1548 C CA . ALA A 1 191 ? 0.218 -10.950 -14.239 1.00 95.69 191 ALA A CA 1
ATOM 1549 C C . ALA A 1 191 ? -0.745 -12.134 -14.006 1.00 95.69 191 ALA A C 1
ATOM 1551 O O . ALA A 1 191 ? -0.340 -13.286 -14.147 1.00 95.69 191 ALA A O 1
ATOM 1552 N N . ASN A 1 192 ? -2.012 -11.875 -13.657 1.00 97.12 192 ASN A N 1
ATOM 1553 C CA . ASN A 1 192 ? -3.014 -12.883 -13.299 1.00 97.12 192 ASN A CA 1
ATOM 1554 C C . ASN A 1 192 ? -2.532 -13.863 -12.203 1.00 97.12 192 ASN A C 1
ATOM 1556 O O . ASN A 1 192 ? -2.747 -15.074 -12.292 1.00 97.12 192 ASN A O 1
ATOM 1560 N N . VAL A 1 193 ? -1.887 -13.333 -11.160 1.00 97.00 193 VAL A N 1
ATOM 1561 C CA . VAL A 1 193 ? -1.342 -14.111 -10.032 1.00 97.00 193 VAL A CA 1
ATOM 1562 C C . VAL A 1 193 ? -2.063 -13.797 -8.715 1.00 97.00 193 VAL A C 1
ATOM 1564 O O . VAL A 1 193 ? -2.654 -12.722 -8.579 1.00 97.00 193 VAL A O 1
ATOM 1567 N N . PRO A 1 194 ? -2.035 -14.711 -7.724 1.00 97.50 194 PRO A N 1
ATOM 1568 C CA . PRO A 1 194 ? -2.496 -14.406 -6.375 1.00 97.50 194 PRO A CA 1
ATOM 1569 C C . PRO A 1 194 ? -1.697 -13.264 -5.735 1.00 97.50 194 PRO A C 1
ATOM 1571 O O . PRO A 1 194 ? -0.514 -13.093 -6.029 1.00 97.50 194 PRO A O 1
ATOM 1574 N N . LEU A 1 195 ? -2.330 -12.532 -4.818 1.00 97.44 195 LEU A N 1
ATOM 1575 C CA . LEU A 1 195 ? -1.718 -11.417 -4.093 1.00 97.44 195 LEU A CA 1
ATOM 1576 C C . LEU A 1 195 ? -1.923 -11.580 -2.588 1.00 97.44 195 LEU A C 1
ATOM 1578 O O . LEU A 1 195 ? -3.058 -11.735 -2.141 1.00 97.44 195 LEU A O 1
ATOM 1582 N N . ASN A 1 196 ? -0.856 -11.470 -1.800 1.00 97.31 196 ASN A N 1
ATOM 1583 C CA . ASN A 1 196 ? -0.988 -11.375 -0.347 1.00 97.31 196 ASN A CA 1
ATOM 1584 C C . ASN A 1 196 ? -1.253 -9.928 0.060 1.00 97.31 196 ASN A C 1
ATOM 1586 O O . ASN A 1 196 ? -0.553 -9.026 -0.392 1.00 97.31 196 ASN A O 1
ATOM 1590 N N . VAL A 1 197 ? -2.236 -9.702 0.927 1.00 96.00 197 VAL A N 1
ATOM 1591 C CA . VAL A 1 197 ? -2.621 -8.374 1.419 1.00 96.00 197 VAL A CA 1
ATOM 1592 C C . VAL A 1 197 ? -2.707 -8.345 2.940 1.00 96.00 197 VAL A C 1
ATOM 1594 O O . VAL A 1 197 ? -3.064 -9.327 3.588 1.00 96.00 197 VAL A O 1
ATOM 1597 N N . THR A 1 198 ? -2.423 -7.179 3.509 1.00 94.56 198 THR A N 1
ATOM 1598 C CA . THR A 1 198 ? -2.739 -6.836 4.892 1.00 94.56 198 THR A CA 1
ATOM 1599 C C . THR A 1 198 ? -4.195 -6.378 4.940 1.00 94.56 198 THR A C 1
ATOM 1601 O O . THR A 1 198 ? -4.493 -5.224 4.633 1.00 94.56 198 THR A O 1
ATOM 1604 N N . TYR A 1 199 ? -5.110 -7.282 5.286 1.00 94.81 199 TYR A N 1
ATOM 1605 C CA . TYR A 1 199 ? -6.540 -7.003 5.380 1.00 94.81 199 TYR A CA 1
ATOM 1606 C C . TYR A 1 199 ? -6.904 -6.528 6.792 1.00 94.81 199 TYR A C 1
ATOM 1608 O O . TYR A 1 199 ? -6.611 -7.202 7.782 1.00 94.81 199 TYR A O 1
ATOM 1616 N N . ILE A 1 200 ? -7.541 -5.365 6.900 1.00 92.50 200 ILE A N 1
ATOM 1617 C CA . ILE A 1 200 ? -7.866 -4.720 8.173 1.00 92.50 200 ILE A CA 1
ATOM 1618 C C . ILE A 1 200 ? -9.378 -4.517 8.269 1.00 92.50 200 ILE A C 1
ATOM 1620 O O . ILE A 1 200 ? -9.989 -3.897 7.403 1.00 92.50 200 ILE A O 1
ATOM 1624 N N . THR A 1 201 ? -9.981 -5.003 9.351 1.00 92.62 201 THR A N 1
ATOM 1625 C CA . THR A 1 201 ? -11.406 -4.803 9.666 1.00 92.62 201 THR A CA 1
ATOM 1626 C C . THR A 1 201 ? -11.565 -4.166 11.042 1.00 92.62 201 THR A C 1
ATOM 1628 O O . THR A 1 201 ? -10.615 -4.119 11.828 1.00 92.62 201 THR A O 1
ATOM 1631 N N . ASN A 1 202 ? -12.773 -3.686 11.355 1.00 89.81 202 ASN A N 1
ATOM 1632 C CA . ASN A 1 202 ? -13.068 -3.015 12.627 1.00 89.81 202 ASN A CA 1
ATOM 1633 C C . ASN A 1 202 ? -12.174 -1.781 12.878 1.00 89.81 202 ASN A C 1
ATOM 1635 O O . ASN A 1 202 ? -11.736 -1.532 14.000 1.00 89.81 202 ASN A O 1
ATOM 1639 N N . VAL A 1 203 ? -11.866 -1.029 11.816 1.00 84.50 203 VAL A N 1
ATOM 1640 C CA . VAL A 1 203 ? -11.135 0.242 11.918 1.00 84.50 203 VAL A CA 1
ATOM 1641 C C . VAL A 1 203 ? -12.014 1.274 12.628 1.00 84.50 203 VAL A C 1
ATOM 1643 O O . VAL A 1 203 ? -13.241 1.280 12.460 1.00 84.50 203 VAL A O 1
ATOM 1646 N N . LEU A 1 204 ? -11.388 2.151 13.419 1.00 76.62 204 LEU A N 1
ATOM 1647 C CA . LEU A 1 204 ? -12.073 3.255 14.088 1.00 76.62 204 LEU A CA 1
ATOM 1648 C C . LEU A 1 204 ? -12.849 4.105 13.067 1.00 76.62 204 LEU A C 1
ATOM 1650 O O . LEU A 1 204 ? -12.268 4.745 12.190 1.00 76.62 204 LEU A O 1
ATOM 1654 N N . GLN A 1 205 ? -14.176 4.111 13.194 1.00 73.19 205 GLN A N 1
ATOM 1655 C CA . GLN A 1 205 ? -15.068 4.801 12.264 1.00 73.19 205 GLN A CA 1
ATOM 1656 C C . GLN A 1 205 ? -14.871 6.322 12.305 1.00 73.19 205 GLN A C 1
ATOM 1658 O O . GLN A 1 205 ? -14.528 6.894 13.339 1.00 73.19 205 GLN A O 1
ATOM 1663 N N . GLY A 1 206 ? -15.125 6.983 11.173 1.00 64.94 206 GLY A N 1
ATOM 1664 C CA . GLY A 1 206 ? -14.980 8.437 11.030 1.00 64.94 206 GLY A CA 1
ATOM 1665 C C . GLY A 1 206 ? -13.569 8.908 10.665 1.00 64.94 206 GLY A C 1
ATOM 1666 O O . GLY A 1 206 ? -13.375 10.104 10.456 1.00 64.94 206 GLY A O 1
ATOM 1667 N N . TYR A 1 207 ? -12.613 7.986 10.528 1.00 65.81 207 TYR A N 1
ATOM 1668 C CA . TYR A 1 207 ? -11.234 8.284 10.143 1.00 65.81 207 TYR A CA 1
ATOM 1669 C C . TYR A 1 207 ? -10.774 7.437 8.951 1.00 65.81 207 TYR A C 1
ATOM 1671 O O . TYR A 1 207 ? -9.855 6.627 9.091 1.00 65.81 207 TYR A O 1
ATOM 1679 N N . PRO A 1 208 ? -11.415 7.575 7.777 1.00 58.47 208 PRO A N 1
ATOM 1680 C CA . PRO A 1 208 ? -11.034 6.779 6.622 1.00 58.47 208 PRO A CA 1
ATOM 1681 C C . PRO A 1 208 ? -9.597 7.119 6.198 1.00 58.47 208 PRO A C 1
ATOM 1683 O O . PRO A 1 208 ? -9.211 8.290 6.148 1.00 58.47 208 PRO A O 1
ATOM 1686 N N . TYR A 1 209 ? -8.808 6.095 5.862 1.00 56.94 209 TYR A N 1
ATOM 1687 C CA . TYR A 1 209 ? -7.424 6.254 5.400 1.00 56.94 209 TYR A CA 1
ATOM 1688 C C . TYR A 1 209 ? -7.310 7.148 4.152 1.00 56.94 209 TYR A C 1
ATOM 1690 O O . TYR A 1 209 ? -6.334 7.880 3.969 1.00 56.94 209 TYR A O 1
ATOM 1698 N N . TYR A 1 210 ? -8.339 7.121 3.301 1.00 54.38 210 TYR A N 1
ATOM 1699 C CA . TYR A 1 210 ? -8.482 7.995 2.145 1.00 54.38 210 TYR A CA 1
ATOM 1700 C C . TYR A 1 210 ? -9.776 8.802 2.199 1.00 54.38 210 TYR A C 1
ATOM 1702 O O . TYR A 1 210 ? -10.784 8.358 2.738 1.00 54.38 210 TYR A O 1
ATOM 1710 N N . ALA A 1 211 ? -9.745 9.988 1.587 1.00 46.12 211 ALA A N 1
ATOM 1711 C CA . ALA A 1 211 ? -10.907 10.855 1.443 1.00 46.12 211 ALA A CA 1
ATOM 1712 C C . ALA A 1 211 ? -12.135 10.085 0.901 1.00 46.12 211 ALA A C 1
ATOM 1714 O O . ALA A 1 211 ? -12.060 9.407 -0.125 1.00 46.12 211 ALA A O 1
ATOM 1715 N N . HIS A 1 212 ? -13.246 10.219 1.629 1.00 40.34 212 HIS A N 1
ATOM 1716 C CA . HIS A 1 212 ? -14.611 9.759 1.336 1.00 40.34 212 HIS A CA 1
ATOM 1717 C C . HIS A 1 212 ? -15.134 10.233 -0.054 1.00 40.34 212 HIS A C 1
ATOM 1719 O O . HIS A 1 212 ? -14.528 11.109 -0.669 1.00 40.34 212 HIS A O 1
ATOM 1725 N N . PRO A 1 213 ? -16.225 9.657 -0.608 1.00 47.41 213 PRO A N 1
ATOM 1726 C CA . PRO A 1 213 ? -16.109 8.803 -1.791 1.00 47.41 213 PRO A CA 1
ATOM 1727 C C . PRO A 1 213 ? -16.075 9.547 -3.126 1.00 47.41 213 PRO A C 1
ATOM 1729 O O . PRO A 1 213 ? -16.922 10.384 -3.430 1.00 47.41 213 PRO A O 1
ATOM 1732 N N . GLN A 1 214 ? -15.141 9.112 -3.964 1.00 49.62 214 GLN A N 1
ATOM 1733 C CA . GLN A 1 214 ? -15.294 9.088 -5.415 1.00 49.62 214 GLN A CA 1
ATOM 1734 C C . GLN A 1 214 ? -16.260 7.958 -5.804 1.00 49.62 214 GLN A C 1
ATOM 1736 O O . GLN A 1 214 ? -16.368 6.976 -5.060 1.00 49.62 214 GLN A O 1
ATOM 1741 N N . PRO A 1 215 ? -16.924 8.023 -6.969 1.00 56.66 215 PRO A N 1
ATOM 1742 C CA . PRO A 1 215 ? -17.430 6.799 -7.573 1.00 56.66 215 PRO A CA 1
ATOM 1743 C C . PRO A 1 215 ? -16.254 5.828 -7.746 1.00 56.66 215 PRO A C 1
ATOM 1745 O O . PRO A 1 215 ? -15.163 6.222 -8.167 1.00 56.66 215 PRO A O 1
ATOM 1748 N N . PHE A 1 216 ? -16.456 4.571 -7.350 1.00 66.62 216 PHE A N 1
ATOM 1749 C CA . PHE A 1 216 ? -15.450 3.529 -7.514 1.00 66.62 216 PHE A CA 1
ATOM 1750 C C . PHE A 1 216 ? -15.297 3.252 -9.002 1.00 66.62 216 PHE A C 1
ATOM 1752 O O . PHE A 1 216 ? -16.107 2.553 -9.611 1.00 66.62 216 PHE A O 1
ATOM 1759 N N . ASN A 1 217 ? -14.260 3.838 -9.578 1.00 68.62 217 ASN A N 1
ATOM 1760 C CA . ASN A 1 217 ? -13.947 3.681 -10.980 1.00 68.62 217 ASN A CA 1
ATOM 1761 C C . ASN A 1 217 ? -12.948 2.547 -11.131 1.00 68.62 217 ASN A C 1
ATOM 1763 O O . ASN A 1 217 ? -12.101 2.314 -10.262 1.00 68.62 217 ASN A O 1
ATOM 1767 N N . ARG A 1 218 ? -13.040 1.856 -12.263 1.00 80.75 218 ARG A N 1
ATOM 1768 C CA . ARG A 1 218 ? -12.015 0.898 -12.648 1.00 80.75 218 ARG A CA 1
ATOM 1769 C C . ARG A 1 218 ? -10.681 1.631 -12.782 1.00 80.75 218 ARG A C 1
ATOM 1771 O O . ARG A 1 218 ? -10.616 2.683 -13.418 1.00 80.75 218 ARG A O 1
ATOM 1778 N N . THR A 1 219 ? -9.624 1.064 -12.212 1.00 83.00 219 THR A N 1
ATOM 1779 C CA . THR A 1 219 ? -8.271 1.578 -12.389 1.00 83.00 219 THR A CA 1
ATOM 1780 C C . THR A 1 219 ? -7.896 1.623 -13.870 1.00 83.00 219 THR A C 1
ATOM 1782 O O . THR A 1 219 ? -8.028 0.631 -14.589 1.00 83.00 219 THR A O 1
ATOM 1785 N N . VAL A 1 220 ? -7.384 2.771 -14.299 1.00 85.69 220 VAL A N 1
ATOM 1786 C CA . VAL A 1 220 ? -6.764 3.023 -15.594 1.00 85.69 220 VAL A CA 1
ATOM 1787 C C . VAL A 1 220 ? -5.264 3.234 -15.415 1.00 85.69 220 VAL A C 1
ATOM 1789 O O . VAL A 1 220 ? -4.809 3.810 -14.420 1.00 85.69 220 VAL A O 1
ATOM 1792 N N . VAL A 1 221 ? -4.495 2.765 -16.395 1.00 87.75 221 VAL A N 1
ATOM 1793 C CA . VAL A 1 221 ? -3.058 3.026 -16.462 1.00 87.75 221 VAL A CA 1
ATOM 1794 C C . VAL A 1 221 ? -2.833 4.302 -17.249 1.00 87.75 221 VAL A C 1
ATOM 1796 O O . VAL A 1 221 ? -3.324 4.433 -18.367 1.00 87.75 221 VAL A O 1
ATOM 1799 N N . ILE A 1 222 ? -2.069 5.218 -16.670 1.00 86.44 222 ILE A N 1
ATOM 1800 C CA . ILE A 1 222 ? -1.612 6.437 -17.331 1.00 86.44 222 ILE A CA 1
ATOM 1801 C C . ILE A 1 222 ? -0.102 6.294 -17.556 1.00 86.44 222 ILE A C 1
ATOM 1803 O O . ILE A 1 222 ? 0.580 5.810 -16.648 1.00 86.44 222 ILE A O 1
ATOM 1807 N N . PRO A 1 223 ? 0.454 6.667 -18.724 1.00 85.50 223 PRO A N 1
ATOM 1808 C CA . PRO A 1 223 ? 1.880 6.468 -18.971 1.00 85.50 223 PRO A CA 1
ATOM 1809 C C . PRO A 1 223 ? 2.749 7.231 -17.963 1.00 85.50 223 PRO A C 1
ATOM 1811 O O . PRO A 1 223 ? 3.594 6.627 -17.301 1.00 85.50 223 PRO A O 1
ATOM 1814 N N . THR A 1 224 ? 2.479 8.526 -17.775 1.00 81.06 224 THR A N 1
ATOM 1815 C CA . THR A 1 224 ? 3.220 9.394 -16.849 1.00 81.06 224 THR A CA 1
ATOM 1816 C C . THR A 1 224 ? 2.300 10.214 -15.943 1.00 81.06 224 THR A C 1
ATOM 1818 O O . THR A 1 224 ? 1.074 10.206 -16.079 1.00 81.06 224 THR A O 1
ATOM 1821 N N . ARG A 1 225 ? 2.886 10.923 -14.974 1.00 78.00 225 ARG A N 1
ATOM 1822 C CA . ARG A 1 225 ? 2.126 11.828 -14.107 1.00 78.00 225 ARG A CA 1
ATOM 1823 C C . ARG A 1 225 ? 1.678 13.069 -14.877 1.00 78.00 225 ARG A C 1
ATOM 1825 O O . ARG A 1 225 ? 0.566 13.537 -14.661 1.00 78.00 225 ARG A O 1
ATOM 1832 N N . GLU A 1 226 ? 2.526 13.557 -15.767 1.00 79.88 226 GLU A N 1
ATOM 1833 C CA . GLU A 1 226 ? 2.312 14.712 -16.634 1.00 79.88 226 GLU A CA 1
ATOM 1834 C C . GLU A 1 226 ? 1.155 14.438 -17.604 1.00 79.88 226 GLU A C 1
ATOM 1836 O O . GLU A 1 226 ? 0.277 15.277 -17.798 1.00 79.88 226 GLU A O 1
ATOM 1841 N N . ASP A 1 227 ? 1.069 13.211 -18.128 1.00 81.44 227 ASP A N 1
ATOM 1842 C CA . ASP A 1 227 ? -0.062 12.786 -18.957 1.00 81.44 227 ASP A CA 1
ATOM 1843 C C . ASP A 1 227 ? -1.395 12.856 -18.211 1.00 81.44 227 ASP A C 1
ATOM 1845 O O . ASP A 1 227 ? -2.429 13.094 -18.826 1.00 81.44 227 ASP A O 1
ATOM 1849 N N . ALA A 1 228 ? -1.396 12.699 -16.885 1.00 78.31 228 ALA A N 1
ATOM 1850 C CA . ALA A 1 228 ? -2.614 12.697 -16.080 1.00 78.31 228 ALA A CA 1
ATOM 1851 C C . ALA A 1 228 ? -3.326 14.065 -16.021 1.00 78.31 228 ALA A C 1
ATOM 1853 O O . ALA A 1 228 ? -4.447 14.139 -15.495 1.00 78.31 228 ALA A O 1
ATOM 1854 N N . GLU A 1 229 ? -2.675 15.120 -16.525 1.00 78.81 229 GLU A N 1
ATOM 1855 C CA . GLU A 1 229 ? -3.200 16.480 -16.686 1.00 78.81 229 GLU A CA 1
ATOM 1856 C C . GLU A 1 229 ? -3.845 16.709 -18.063 1.00 78.81 229 GLU A C 1
ATOM 1858 O O . GLU A 1 229 ? -4.570 17.690 -18.245 1.00 78.81 229 GLU A O 1
ATOM 1863 N N . LYS A 1 230 ? -3.634 15.805 -19.031 1.00 79.88 230 LYS A N 1
ATOM 1864 C CA . LYS A 1 230 ? -4.212 15.939 -20.372 1.00 79.88 230 LYS A CA 1
ATOM 1865 C C . LYS A 1 230 ? -5.745 15.848 -20.331 1.00 79.88 230 LYS A C 1
ATOM 1867 O O . LYS A 1 230 ? -6.293 15.077 -19.533 1.00 79.88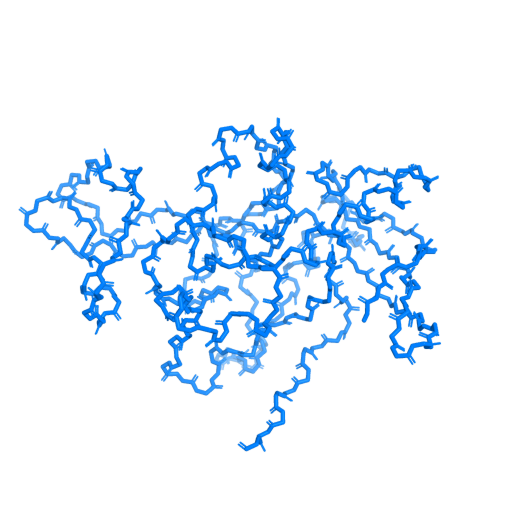 230 LYS A O 1
ATOM 1872 N N . PRO A 1 231 ? -6.456 16.575 -21.218 1.00 79.75 231 PRO A N 1
ATOM 1873 C CA . PRO A 1 231 ? -7.919 16.592 -21.250 1.00 79.75 231 PRO A CA 1
ATOM 1874 C C . PRO A 1 231 ? -8.564 15.205 -21.348 1.00 79.75 231 PRO A C 1
ATOM 1876 O O . PRO A 1 231 ? -9.583 14.972 -20.702 1.00 79.75 231 PRO A O 1
ATOM 1879 N N . GLU A 1 232 ? -7.951 14.262 -22.075 1.00 81.00 232 GLU A N 1
ATOM 1880 C CA . GLU A 1 232 ? -8.444 12.880 -22.190 1.00 81.00 232 GLU A CA 1
ATOM 1881 C C . GLU A 1 232 ? -8.525 12.134 -20.844 1.00 81.00 232 GLU A C 1
ATOM 1883 O O . GLU A 1 232 ? -9.314 11.203 -20.696 1.00 81.00 232 GLU A O 1
ATOM 1888 N N . TYR A 1 233 ? -7.767 12.573 -19.832 1.00 71.56 233 TYR A N 1
ATOM 1889 C CA . TYR A 1 233 ? -7.802 12.014 -18.484 1.00 71.56 233 TYR A CA 1
ATOM 1890 C C . TYR A 1 233 ? -8.554 12.903 -17.489 1.00 71.56 233 TYR A C 1
ATOM 1892 O O . TYR A 1 233 ? -8.740 12.477 -16.351 1.00 71.56 233 TYR A O 1
ATOM 1900 N N . ALA A 1 234 ? -9.035 14.094 -17.863 1.00 64.44 234 ALA A N 1
ATOM 1901 C CA . ALA A 1 234 ? -9.619 15.071 -16.934 1.00 64.44 234 ALA A CA 1
ATOM 1902 C C . ALA A 1 234 ? -10.799 14.522 -16.096 1.00 64.44 234 ALA A C 1
ATOM 1904 O O . ALA A 1 234 ? -10.953 14.897 -14.935 1.00 64.44 234 ALA A O 1
ATOM 1905 N N . GLY A 1 235 ? -11.576 13.568 -16.628 1.00 60.47 235 GLY A N 1
ATOM 1906 C CA . GLY A 1 235 ? -12.683 12.898 -15.920 1.00 60.47 235 GLY A CA 1
ATOM 1907 C C . GLY A 1 235 ? -12.272 11.785 -14.944 1.00 60.47 235 GLY A C 1
ATOM 1908 O O . GLY A 1 235 ? -13.077 11.347 -14.129 1.00 60.47 235 GLY A O 1
ATOM 1909 N N . THR A 1 236 ? -11.013 11.339 -14.976 1.00 58.12 236 THR A N 1
ATOM 1910 C CA . THR A 1 236 ? -10.482 10.294 -14.075 1.00 58.12 236 THR A CA 1
ATOM 1911 C C . THR A 1 236 ? -9.747 10.878 -12.867 1.00 58.12 236 THR A C 1
ATOM 1913 O O . THR A 1 236 ? -9.040 10.157 -12.160 1.00 58.12 236 THR A O 1
ATOM 1916 N N . ALA A 1 237 ? -9.840 12.198 -12.666 1.00 51.97 237 ALA A N 1
ATOM 1917 C CA . ALA A 1 237 ? -9.052 12.930 -11.686 1.00 51.97 237 ALA A CA 1
ATOM 1918 C C . ALA A 1 237 ? -9.215 12.366 -10.277 1.00 51.97 237 ALA A C 1
ATOM 1920 O O . ALA A 1 237 ? -10.322 12.121 -9.797 1.00 51.97 237 ALA A O 1
ATOM 1921 N N . LYS A 1 238 ? -8.083 12.242 -9.576 1.00 51.91 238 LYS A N 1
ATOM 1922 C CA . LYS A 1 238 ? -8.058 12.062 -8.126 1.00 51.91 238 LYS A CA 1
ATOM 1923 C C . LYS A 1 238 ? -8.588 13.352 -7.492 1.00 51.91 238 LYS A C 1
ATOM 1925 O O . LYS A 1 238 ? -7.818 14.222 -7.098 1.00 51.91 238 LYS A O 1
ATOM 1930 N N . ILE A 1 239 ? -9.907 13.517 -7.438 1.00 42.06 239 ILE A N 1
ATOM 1931 C CA . ILE A 1 239 ? -10.537 14.597 -6.676 1.00 42.06 239 ILE A CA 1
ATOM 1932 C C . ILE A 1 239 ? -10.407 14.191 -5.232 1.00 42.06 239 ILE A C 1
ATOM 1934 O O . ILE A 1 239 ? -10.862 13.128 -4.808 1.00 42.06 239 ILE A O 1
ATOM 1938 N N . HIS A 1 240 ? -9.748 15.052 -4.493 1.00 42.44 240 HIS A N 1
ATOM 1939 C CA . HIS A 1 240 ? -9.672 14.901 -3.074 1.00 4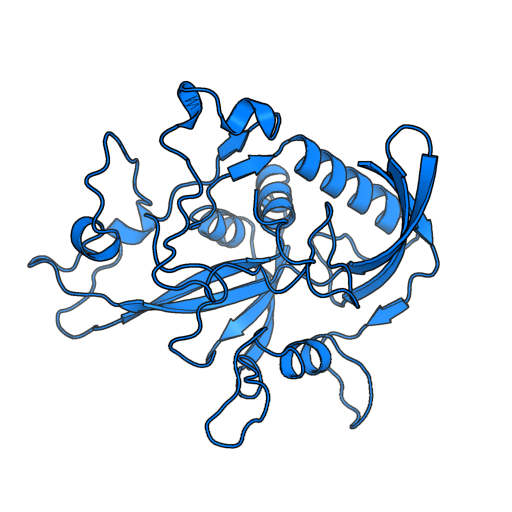2.44 240 HIS A CA 1
ATOM 1940 C C . HIS A 1 240 ? -10.707 15.822 -2.460 1.00 42.44 240 HIS A C 1
ATOM 1942 O O . HIS A 1 240 ? -10.636 17.036 -2.650 1.00 42.44 240 HIS A O 1
ATOM 1948 N N . VAL A 1 241 ? -11.665 15.248 -1.746 1.00 35.88 241 VAL A N 1
ATOM 1949 C CA . VAL A 1 241 ? -12.612 16.042 -0.973 1.00 35.88 241 VAL A CA 1
ATOM 1950 C C . VAL A 1 241 ? -11.853 16.569 0.238 1.00 35.88 241 VAL A C 1
ATOM 1952 O O . VAL A 1 241 ? -11.541 15.823 1.157 1.00 35.88 241 VAL A O 1
ATOM 1955 N N . PHE A 1 242 ? -11.472 17.841 0.179 1.00 34.91 242 PHE A N 1
ATOM 1956 C CA . PHE A 1 242 ? -10.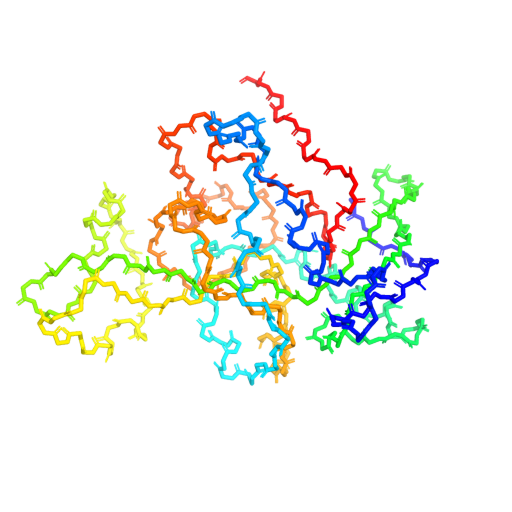957 18.585 1.318 1.00 34.91 242 PHE A CA 1
ATOM 1957 C C . PHE A 1 242 ? -12.157 19.219 2.018 1.00 34.91 242 PHE A C 1
ATOM 1959 O O . PHE A 1 242 ? -12.534 20.345 1.696 1.00 34.91 242 PHE A O 1
ATOM 1966 N N . ALA A 1 243 ? -12.807 18.503 2.932 1.00 36.88 243 ALA A N 1
ATOM 1967 C CA . ALA A 1 243 ? -13.782 19.154 3.798 1.00 36.88 243 ALA A CA 1
ATOM 1968 C C . ALA A 1 243 ? -13.069 19.945 4.913 1.00 36.88 243 ALA A C 1
ATOM 1970 O O . ALA A 1 243 ? -13.637 20.913 5.420 1.00 36.88 243 ALA A O 1
ATOM 1971 N N . LYS A 1 244 ? -11.813 19.598 5.253 1.00 39.56 244 LYS A N 1
ATOM 1972 C CA . LYS A 1 244 ? -10.957 20.326 6.213 1.00 39.56 244 LYS A CA 1
ATOM 1973 C C . LYS A 1 244 ? -9.462 20.285 5.857 1.00 39.56 244 LYS A C 1
ATOM 1975 O O . LYS A 1 244 ? -8.978 19.328 5.254 1.00 39.56 244 LYS A O 1
ATOM 1980 N N . GLU A 1 245 ? -8.703 21.290 6.316 1.00 39.44 245 GLU A N 1
ATOM 1981 C CA . GLU A 1 245 ? -7.231 21.413 6.183 1.00 39.44 245 GLU A CA 1
ATOM 1982 C C . GLU A 1 245 ? -6.432 20.192 6.707 1.00 39.44 245 GLU A C 1
ATOM 1984 O O . GLU A 1 245 ? -5.243 20.048 6.414 1.00 39.44 245 GLU A O 1
ATOM 1989 N N . SER A 1 246 ? -7.068 19.283 7.451 1.00 40.28 246 SER A N 1
ATOM 1990 C CA . SER A 1 246 ? -6.463 18.088 8.050 1.00 40.28 246 SER A CA 1
ATOM 1991 C C . SER A 1 246 ? -6.508 16.821 7.182 1.00 40.28 246 SER A C 1
ATOM 1993 O O . SER A 1 246 ? -5.826 15.853 7.499 1.00 40.28 246 SER A O 1
ATOM 1995 N N . GLU A 1 247 ? -7.290 16.781 6.099 1.00 41.72 247 GLU A N 1
ATOM 1996 C CA . GLU A 1 247 ? -7.769 15.503 5.527 1.00 41.72 247 GLU A CA 1
ATOM 1997 C C . GLU A 1 247 ? -6.901 14.911 4.409 1.00 41.72 247 GLU A C 1
ATOM 1999 O O . GLU A 1 247 ? -7.191 13.831 3.895 1.00 41.72 247 GLU A O 1
ATOM 2004 N N . LYS A 1 248 ? -5.818 15.591 4.008 1.00 39.50 248 LYS A N 1
ATOM 2005 C CA . LYS A 1 248 ? -4.976 15.107 2.903 1.00 39.50 248 LYS A CA 1
ATOM 2006 C C . LYS A 1 248 ? -3.474 15.163 3.126 1.00 39.50 248 LYS A C 1
ATOM 2008 O O . LYS A 1 248 ? -2.692 15.094 2.172 1.00 39.50 248 LYS A O 1
ATOM 2013 N N . LYS A 1 249 ? -3.032 15.217 4.375 1.00 42.09 249 LYS A N 1
ATOM 2014 C CA . LYS A 1 249 ? -1.639 14.883 4.658 1.00 42.09 249 LYS A CA 1
ATOM 2015 C C . LYS A 1 249 ? -1.545 13.365 4.685 1.00 42.09 249 LYS A C 1
ATOM 2017 O O . LYS A 1 249 ? -1.653 12.765 5.743 1.00 42.09 249 LYS A O 1
ATOM 2022 N N . LEU A 1 250 ? -1.409 12.767 3.496 1.00 43.66 250 LEU A N 1
ATOM 2023 C CA . LEU A 1 250 ? -1.076 11.351 3.335 1.00 43.66 250 LEU A CA 1
ATOM 2024 C C . LEU A 1 250 ? -0.038 10.972 4.389 1.00 43.66 250 LEU A C 1
ATOM 2026 O O . LEU A 1 250 ? 1.049 11.548 4.417 1.00 43.66 250 LEU A O 1
ATOM 2030 N N . TYR A 1 251 ? -0.433 10.071 5.284 1.00 46.69 251 TYR A N 1
ATOM 2031 C CA . TYR A 1 251 ? 0.264 9.820 6.542 1.00 46.69 251 TYR A CA 1
ATOM 2032 C C . TYR A 1 251 ? 1.622 9.123 6.345 1.00 46.69 251 TYR A C 1
ATOM 2034 O O . TYR A 1 251 ? 2.398 9.031 7.290 1.00 46.69 251 TYR A O 1
ATOM 2042 N N . ARG A 1 252 ? 1.922 8.664 5.118 1.00 41.62 252 ARG A N 1
ATOM 2043 C CA . ARG A 1 252 ? 3.144 7.948 4.727 1.00 41.62 252 ARG A CA 1
ATOM 2044 C C . ARG A 1 252 ? 3.655 8.450 3.367 1.00 41.62 252 ARG A C 1
ATOM 2046 O O . ARG A 1 252 ? 2.857 8.774 2.482 1.00 41.62 252 ARG A O 1
ATOM 2053 N N . LEU A 1 253 ? 4.977 8.553 3.208 1.00 34.28 253 LEU A N 1
ATOM 2054 C CA . LEU A 1 253 ? 5.624 8.731 1.906 1.00 34.28 253 LEU A CA 1
ATOM 2055 C C . LEU A 1 253 ? 5.698 7.365 1.216 1.00 34.28 253 LEU A C 1
ATOM 2057 O O . LEU A 1 253 ? 6.336 6.449 1.728 1.00 34.28 253 LEU A O 1
ATOM 2061 N N . PHE A 1 254 ? 5.062 7.261 0.051 1.00 40.56 254 PHE A N 1
ATOM 2062 C CA . PHE A 1 254 ? 5.169 6.110 -0.847 1.00 40.56 254 PHE A CA 1
ATOM 2063 C C . PHE A 1 254 ? 5.977 6.511 -2.088 1.00 40.56 254 PHE A C 1
ATOM 2065 O O . PHE A 1 254 ? 5.385 6.874 -3.111 1.00 40.56 254 PHE A O 1
ATOM 2072 N N . PRO A 1 255 ? 7.316 6.549 -2.017 1.00 39.00 255 PRO A N 1
ATOM 2073 C CA . PRO A 1 255 ? 8.131 6.481 -3.218 1.00 39.00 255 PRO A CA 1
ATOM 2074 C C . PRO A 1 255 ? 8.016 5.056 -3.807 1.00 39.00 255 PRO A C 1
ATOM 2076 O O . PRO A 1 255 ? 7.758 4.093 -3.095 1.00 39.00 255 PRO A O 1
ATOM 2079 N N . GLY A 1 256 ? 8.066 4.930 -5.133 1.00 41.59 256 GLY A N 1
ATOM 2080 C CA . GLY A 1 256 ? 7.608 3.769 -5.913 1.00 41.59 256 GLY A CA 1
ATOM 2081 C C . GLY A 1 256 ? 8.007 2.366 -5.430 1.00 41.59 256 GLY A C 1
ATOM 2082 O O . GLY A 1 256 ? 9.074 1.885 -5.780 1.00 41.59 256 GLY A O 1
ATOM 2083 N N . GLY A 1 257 ? 7.093 1.676 -4.735 1.00 36.25 257 GLY A N 1
ATOM 2084 C CA . GLY A 1 257 ? 7.160 0.225 -4.488 1.00 36.25 257 GLY A CA 1
ATOM 2085 C C . GLY A 1 257 ? 7.248 -0.201 -3.018 1.00 36.25 257 GLY A C 1
ATOM 2086 O O . GLY A 1 257 ? 6.980 -1.363 -2.724 1.00 36.25 257 GLY A O 1
ATOM 2087 N N . GLY A 1 258 ? 7.505 0.733 -2.096 1.00 43.78 258 GLY A N 1
ATOM 2088 C CA . GLY A 1 258 ? 7.549 0.484 -0.653 1.00 43.78 258 GLY A CA 1
ATOM 2089 C C . GLY A 1 258 ? 7.061 1.677 0.176 1.00 43.78 258 GLY A C 1
ATOM 2090 O O . GLY A 1 258 ? 6.637 2.708 -0.346 1.00 43.78 258 GLY A O 1
ATOM 2091 N N . ILE A 1 259 ? 7.077 1.513 1.493 1.00 53.28 259 ILE A N 1
ATOM 2092 C CA . ILE A 1 259 ? 6.756 2.523 2.501 1.00 53.28 259 ILE A CA 1
ATOM 2093 C C . ILE A 1 259 ? 8.077 3.066 3.033 1.00 53.28 259 ILE A C 1
ATOM 2095 O O . ILE A 1 259 ? 8.839 2.312 3.621 1.00 53.28 259 ILE A O 1
ATOM 2099 N N . LYS A 1 260 ? 8.355 4.366 2.917 1.00 48.22 260 LYS A N 1
ATOM 2100 C CA . LYS A 1 260 ? 9.478 4.945 3.670 1.00 48.22 260 LYS A CA 1
ATOM 2101 C C . LYS A 1 260 ? 9.114 4.928 5.163 1.00 48.22 260 LYS A C 1
ATOM 2103 O O . LYS A 1 260 ? 8.281 5.729 5.595 1.00 48.22 260 LYS A O 1
ATOM 2108 N N . SER A 1 261 ? 9.650 3.993 5.949 1.00 35.38 261 SER A N 1
ATOM 2109 C CA . SER A 1 261 ? 9.445 3.975 7.401 1.00 35.38 261 SER A CA 1
ATOM 2110 C C . SER A 1 261 ? 10.353 5.005 8.057 1.00 35.38 261 SER A C 1
ATOM 2112 O O . SER A 1 261 ? 11.568 4.891 7.977 1.00 35.38 261 SER A O 1
ATOM 2114 N N . GLY A 1 262 ? 9.776 6.002 8.719 1.00 30.83 262 GLY A N 1
ATOM 2115 C CA . GLY A 1 262 ? 10.539 6.946 9.543 1.00 30.83 262 GLY A CA 1
ATOM 2116 C C . GLY A 1 262 ? 10.197 8.403 9.277 1.00 30.83 262 GLY A C 1
ATOM 2117 O O . GLY A 1 262 ? 10.166 9.190 10.218 1.00 30.83 262 GLY A O 1
ATOM 2118 N N . ASP A 1 263 ? 9.802 8.740 8.046 1.00 33.41 263 ASP A N 1
ATOM 2119 C CA . ASP A 1 263 ? 9.483 10.119 7.687 1.00 33.41 263 ASP A CA 1
ATOM 2120 C C . ASP A 1 263 ? 7.987 10.330 7.473 1.00 33.41 263 ASP A C 1
ATOM 2122 O O . ASP A 1 263 ? 7.354 9.808 6.547 1.00 33.41 263 ASP A O 1
ATOM 2126 N N . VAL A 1 264 ? 7.416 11.185 8.318 1.00 35.69 264 VAL A N 1
ATOM 2127 C CA . VAL A 1 264 ? 6.125 11.805 8.035 1.00 35.69 264 VAL A CA 1
ATOM 2128 C C . VAL A 1 264 ? 6.286 12.617 6.756 1.00 35.69 264 VAL A C 1
ATOM 2130 O O . VAL A 1 264 ? 7.204 13.429 6.656 1.00 35.69 264 VAL A O 1
ATOM 2133 N N . ARG A 1 265 ? 5.372 12.446 5.789 1.00 39.41 265 ARG A N 1
ATOM 2134 C CA . ARG A 1 265 ? 5.394 13.233 4.551 1.00 39.41 265 ARG A CA 1
ATOM 2135 C C . ARG A 1 265 ? 5.555 14.719 4.898 1.00 39.41 265 ARG A C 1
ATOM 2137 O O . ARG A 1 265 ? 4.724 15.224 5.676 1.00 39.41 265 ARG A O 1
ATOM 2144 N N . PRO A 1 266 ? 6.596 15.401 4.374 1.00 40.31 266 PRO A N 1
ATOM 2145 C CA . PRO A 1 266 ? 6.769 16.819 4.620 1.00 40.31 266 PRO A CA 1
ATOM 2146 C C . PRO A 1 266 ? 5.501 17.527 4.161 1.00 40.31 266 PRO A C 1
ATOM 2148 O O . PRO A 1 266 ? 4.828 17.094 3.216 1.00 40.31 266 PRO A O 1
ATOM 2151 N N . ASP A 1 267 ? 5.120 18.570 4.892 1.00 41.59 267 ASP A N 1
ATOM 2152 C CA . ASP A 1 267 ? 3.970 19.365 4.498 1.00 41.59 267 ASP A CA 1
ATOM 2153 C C . ASP A 1 267 ? 4.200 19.858 3.068 1.00 41.59 267 ASP A C 1
ATOM 2155 O O . ASP A 1 267 ? 5.296 20.309 2.729 1.00 41.59 267 ASP A O 1
ATOM 2159 N N . ALA A 1 268 ? 3.183 19.717 2.211 1.00 41.50 268 ALA A N 1
ATOM 2160 C CA . ALA A 1 268 ? 3.245 20.310 0.885 1.00 41.50 268 ALA A CA 1
ATOM 2161 C C . ALA A 1 268 ? 3.592 21.790 1.080 1.00 41.50 268 ALA A C 1
ATOM 2163 O O . ALA A 1 268 ? 2.910 22.471 1.853 1.00 41.50 268 ALA A O 1
ATOM 2164 N N . LYS A 1 269 ? 4.675 22.261 0.444 1.00 36.09 269 LYS A N 1
ATOM 2165 C CA . LYS A 1 269 ? 5.003 23.689 0.445 1.00 36.09 269 LYS A CA 1
ATOM 2166 C C . LYS A 1 269 ? 3.728 24.419 0.025 1.00 36.09 269 LYS A C 1
ATOM 2168 O O . LYS A 1 269 ? 3.163 24.088 -1.015 1.00 36.09 269 LYS A O 1
ATOM 2173 N N . LYS A 1 270 ? 3.241 25.332 0.871 1.00 33.78 270 LYS A N 1
ATOM 2174 C CA . LYS A 1 270 ? 2.147 26.233 0.505 1.00 33.78 270 LYS A CA 1
ATOM 2175 C C . LYS A 1 270 ? 2.685 27.102 -0.634 1.00 33.78 270 LYS A C 1
ATOM 2177 O O . LYS A 1 270 ? 3.447 28.025 -0.371 1.00 33.78 270 LYS A O 1
ATOM 2182 N N . THR A 1 271 ? 2.405 26.705 -1.869 1.00 31.81 271 THR A N 1
ATOM 2183 C CA . THR A 1 271 ? 2.509 27.556 -3.060 1.00 31.81 271 THR A CA 1
ATOM 2184 C C . THR A 1 271 ? 1.302 28.465 -3.120 1.00 31.81 271 THR A C 1
ATOM 2186 O O . THR A 1 271 ? 0.194 27.926 -2.885 1.00 31.81 271 THR A O 1
#

pLDDT: mean 73.29, std 20.1, range [30.83, 97.56]